Protein AF-A0A8S3QK26-F1 (afdb_monomer_lite)

Foldseek 3Di:
DVPVVCLVPPPPDDDDDPPVVPVPPDDDDDDDPPDFDKFFFPDDDDPVLLVCLQQLNLCN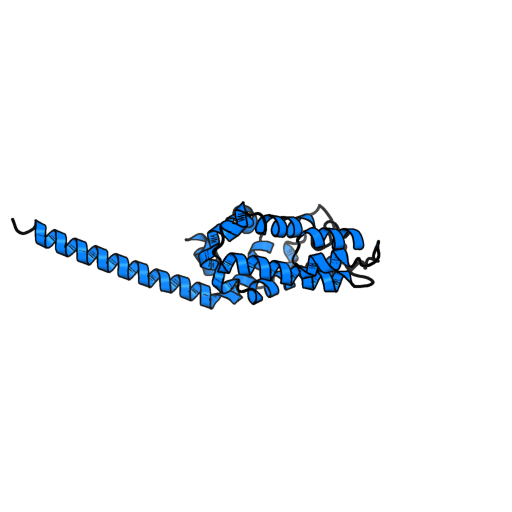VVVLCNTGVCDPLALHNVPSSLLLVLCPPCVLLVLFDPLRNQLSRQLSSQLSVVVSVVSNDRMGGRNVNNVVSLVSSLVSNVVSCVLVRCPVSVVSVCVSPVVVVCVVDVVSSVSVVVSCVSNVVSVVCVVVVVVVVVVVVVVVVVVVVVVVCVVVVPD

Organism: Mytilus edulis (NCBI:txid6550)

Sequence (219 aa):
MKALFLLCSCFAFSNASLWDLLTKITGTKGQCSTAPSFKDPLIATDPMCEAKADLGDCTFYDCFEDRYSCGLCGFPKTYDLYNCEKMHMPLYLDSFTPQGQKFVLDAGKCLTLFMKSLYRLDRLSCDVVKHQMEEKVTECFISSGFCDILMENRNALWSVYNVKKILKNPKIVGEVMEISKNCSEQISTWAFGHQTDITKTQTNINSGLSQLINAFGKK

InterPro domains:
  IPR004978 Stanniocalcin [PF03298] (53-188)

Radius of gyration: 23.16 Å; chains: 1; bounding box: 54×44×80 Å

Secondary structure (DSSP, 8-state):
-HHHHHHHHS-S---S-SHHHHTTS---S----SS--EEPPSS---HHHHHHHHHT-TTHHHHHHHHH--GGGSS-IIIIIHHHHHHHSHHHHTTS-HHHHHHHHHHHHHHHHHHHHHHT-SSEEHHHHHHHHHHHHHHHHHHTTHHHHTTTSHHHHHHHHTHHHHTT-HHHHHHHHHHHHHTHHHHHHHHHHHHHHHHHHHHHHHHHHHHHHHHHS--

pLDDT: mean 72.78, std 20.41, range [24.47, 98.19]

Structure (mmCIF, N/CA/C/O backbone):
data_AF-A0A8S3QK26-F1
#
_entry.id   AF-A0A8S3QK26-F1
#
loop_
_atom_site.group_PDB
_atom_site.id
_atom_site.type_symbol
_atom_site.label_atom_id
_atom_site.label_alt_id
_atom_site.label_comp_id
_atom_site.label_asym_id
_atom_site.label_entity_id
_atom_site.label_seq_id
_atom_site.pdbx_PDB_ins_code
_atom_site.Cartn_x
_atom_site.Cartn_y
_atom_site.Cartn_z
_atom_site.occupancy
_atom_site.B_iso_or_equiv
_atom_site.auth_seq_id
_atom_site.auth_comp_id
_atom_site.auth_asym_id
_atom_site.auth_atom_id
_atom_site.pdbx_PDB_model_num
ATOM 1 N N . MET A 1 1 ? -11.181 10.576 21.402 1.00 31.06 1 MET A N 1
ATOM 2 C CA . MET A 1 1 ? -12.564 10.812 20.927 1.00 31.06 1 MET A CA 1
ATOM 3 C C . MET A 1 1 ? -12.720 12.148 20.203 1.00 31.06 1 MET A C 1
ATOM 5 O O . MET A 1 1 ? -13.123 12.119 19.053 1.00 31.06 1 MET A O 1
ATOM 9 N N . LYS A 1 2 ? -12.320 13.295 20.779 1.00 24.47 2 LYS A N 1
ATOM 10 C CA . LYS A 1 2 ? -12.461 14.612 20.117 1.00 24.47 2 LYS A CA 1
ATOM 11 C C . LYS A 1 2 ? -11.704 14.779 18.788 1.00 24.47 2 LYS A C 1
ATOM 13 O O . LYS A 1 2 ? -12.216 15.457 17.923 1.00 24.47 2 LYS A O 1
ATOM 18 N N . ALA A 1 3 ? -10.540 14.158 18.582 1.00 27.05 3 ALA A N 1
ATOM 19 C CA . ALA A 1 3 ? -9.728 14.395 17.377 1.00 27.05 3 ALA A CA 1
ATOM 20 C C . ALA A 1 3 ? -10.335 13.848 16.064 1.00 27.05 3 ALA A C 1
ATOM 22 O O . ALA A 1 3 ? -10.220 14.505 15.038 1.00 27.05 3 ALA A O 1
ATOM 23 N N . LEU A 1 4 ? -11.010 12.691 16.096 1.00 34.31 4 LEU A N 1
ATOM 24 C CA . LEU A 1 4 ? -11.673 12.120 14.911 1.00 34.31 4 LEU A CA 1
ATOM 25 C C . LEU A 1 4 ? -12.971 12.879 14.588 1.00 34.31 4 LEU A C 1
ATOM 27 O O . LEU A 1 4 ? -13.237 13.195 13.435 1.00 34.31 4 LEU A O 1
ATOM 31 N N . PHE A 1 5 ? -13.717 13.259 15.631 1.00 29.91 5 PHE A N 1
ATOM 32 C CA . PHE A 1 5 ? -14.869 14.151 15.500 1.00 29.91 5 PHE A CA 1
ATOM 33 C C . PHE A 1 5 ? -14.456 15.536 14.982 1.00 29.91 5 PHE A C 1
ATOM 35 O O . PHE A 1 5 ? -15.112 16.041 14.089 1.00 29.91 5 PHE A O 1
ATOM 42 N N . LEU A 1 6 ? -13.342 16.110 15.459 1.00 29.31 6 LEU A N 1
ATOM 43 C CA . LEU A 1 6 ? -12.839 17.425 15.035 1.00 29.31 6 LEU A CA 1
ATOM 44 C C . LEU A 1 6 ? -12.339 17.439 13.585 1.00 29.31 6 LEU A C 1
ATOM 46 O O . LEU A 1 6 ? -12.560 18.422 12.888 1.00 29.31 6 LEU A O 1
ATOM 50 N N . LEU A 1 7 ? -11.711 16.362 13.103 1.00 34.88 7 LEU A N 1
ATOM 51 C CA . LEU A 1 7 ? -11.326 16.262 11.689 1.00 34.88 7 LEU A CA 1
ATOM 52 C C . LEU A 1 7 ? -12.550 16.168 10.768 1.00 34.88 7 LEU A C 1
ATOM 54 O O . LEU A 1 7 ? -12.536 16.746 9.687 1.00 34.88 7 LEU A O 1
ATOM 58 N N . CYS A 1 8 ? -13.622 15.507 11.215 1.00 28.72 8 CYS A N 1
ATOM 59 C CA . CYS A 1 8 ? -14.858 15.376 10.445 1.00 28.72 8 CYS A CA 1
ATOM 60 C C . CYS A 1 8 ? -15.793 16.599 10.583 1.00 28.72 8 CYS A C 1
ATOM 62 O O . CYS A 1 8 ? -16.569 16.880 9.675 1.00 28.72 8 CYS A O 1
ATOM 64 N N . SER A 1 9 ? -15.719 17.349 11.692 1.00 27.05 9 SER A N 1
ATOM 65 C CA . SER A 1 9 ? -16.613 18.481 11.988 1.00 27.05 9 SER A CA 1
ATOM 66 C C . SER A 1 9 ? -16.062 19.863 11.617 1.00 27.05 9 SER A C 1
ATOM 68 O O . SER A 1 9 ? -16.819 20.828 11.657 1.00 27.05 9 SER A O 1
ATOM 70 N N . CYS A 1 10 ? -14.770 20.012 11.295 1.00 25.20 10 CYS A N 1
ATOM 71 C CA . CYS A 1 10 ? -14.171 21.338 11.071 1.00 25.20 10 CYS A CA 1
ATOM 72 C C . CYS A 1 10 ? -14.227 21.875 9.632 1.00 25.20 10 CYS A C 1
ATOM 74 O O . CYS A 1 10 ? -14.024 23.072 9.467 1.00 25.20 10 CYS A O 1
ATOM 76 N N . PHE A 1 11 ? -14.506 21.077 8.597 1.00 33.25 11 PHE A N 1
ATOM 77 C CA . PHE A 1 11 ? -14.331 21.553 7.212 1.00 33.25 11 PHE A CA 1
ATOM 78 C C . PHE A 1 11 ? -15.499 21.230 6.278 1.00 33.25 11 PHE A C 1
ATOM 80 O O . PHE A 1 11 ? -15.320 20.794 5.147 1.00 33.25 11 PHE A O 1
ATOM 87 N N . ALA A 1 12 ? -16.712 21.551 6.725 1.00 26.97 12 ALA A N 1
ATOM 88 C CA . ALA A 1 12 ? -17.873 21.685 5.843 1.00 26.97 12 ALA A CA 1
ATOM 89 C C . ALA A 1 12 ? -17.802 22.919 4.907 1.00 26.97 12 ALA A C 1
ATOM 91 O O . ALA A 1 12 ? -18.779 23.215 4.229 1.00 26.97 12 ALA A O 1
ATOM 92 N N . PHE A 1 13 ? -16.683 23.656 4.840 1.00 27.48 13 PHE A N 1
ATOM 93 C CA . PHE A 1 13 ? -16.578 24.866 4.022 1.00 27.48 13 PHE A CA 1
ATOM 94 C C . PHE A 1 13 ? -15.204 25.037 3.348 1.00 27.48 13 PHE A C 1
ATOM 96 O O . PHE A 1 13 ? -14.158 24.891 3.979 1.00 27.48 13 PHE A O 1
ATOM 103 N N . SER A 1 14 ? -15.266 25.483 2.084 1.00 29.72 14 SER A N 1
ATOM 104 C CA . SER A 1 14 ? -14.264 26.200 1.261 1.00 29.72 14 SER A CA 1
ATOM 105 C C . SER A 1 14 ? -13.178 25.444 0.457 1.00 29.72 14 SER A C 1
ATOM 107 O O . SER A 1 14 ? -12.094 25.145 0.938 1.00 29.72 14 SER A O 1
ATOM 109 N N . ASN A 1 15 ? -13.502 25.273 -0.835 1.00 34.84 15 ASN A N 1
ATOM 110 C CA . ASN A 1 15 ? -12.868 25.802 -2.062 1.00 34.84 15 ASN A CA 1
ATOM 111 C C . ASN A 1 15 ? -11.390 25.528 -2.431 1.00 34.84 15 ASN A C 1
ATOM 113 O O . ASN A 1 15 ? -10.434 25.852 -1.734 1.00 34.84 15 ASN A O 1
ATOM 117 N N . ALA A 1 16 ? -11.253 25.055 -3.674 1.00 36.12 16 ALA A N 1
ATOM 118 C CA . ALA A 1 16 ? -10.088 24.520 -4.376 1.00 36.12 16 ALA A CA 1
ATOM 119 C C . ALA A 1 16 ? -8.997 25.522 -4.837 1.00 36.12 16 ALA A C 1
ATOM 121 O O . ALA A 1 16 ? -8.260 25.218 -5.766 1.00 36.12 16 ALA A O 1
ATOM 122 N N . SER A 1 17 ? -8.843 26.704 -4.235 1.00 45.69 17 SER A N 1
ATOM 123 C CA . SER A 1 17 ? -7.963 27.762 -4.787 1.00 45.69 17 SER A CA 1
ATOM 124 C C . SER A 1 17 ? -6.723 28.108 -3.951 1.00 45.69 17 SER A C 1
ATOM 126 O O . SER A 1 17 ? -6.039 29.083 -4.252 1.00 45.69 17 SER A O 1
ATOM 128 N N . LEU A 1 18 ? -6.410 27.338 -2.904 1.00 34.25 18 LEU A N 1
ATOM 129 C CA . LEU A 1 18 ? -5.243 27.580 -2.035 1.00 34.25 18 LEU A CA 1
ATOM 130 C C . LEU A 1 18 ? -4.017 26.712 -2.397 1.00 34.25 18 LEU A C 1
ATOM 132 O O . LEU A 1 18 ? -2.924 26.924 -1.873 1.00 34.25 18 LEU A O 1
ATOM 136 N N . TRP A 1 19 ? -4.194 25.744 -3.302 1.00 41.09 19 TRP A N 1
ATOM 137 C CA . TRP A 1 19 ? -3.212 24.694 -3.594 1.00 41.09 19 TRP A CA 1
ATOM 138 C C . TRP A 1 19 ? -2.070 25.121 -4.527 1.00 41.09 19 TRP A C 1
ATOM 140 O O . TRP A 1 19 ? -0.937 24.697 -4.311 1.00 41.09 19 TRP A O 1
ATOM 150 N N . ASP A 1 20 ? -2.295 26.041 -5.467 1.00 40.12 20 ASP A N 1
ATOM 151 C CA . ASP A 1 20 ? -1.225 26.523 -6.362 1.00 40.12 20 ASP A CA 1
ATOM 152 C C . ASP A 1 20 ? -0.265 27.528 -5.704 1.00 40.12 20 ASP A C 1
ATOM 154 O O . ASP A 1 20 ? 0.832 27.782 -6.207 1.00 40.12 20 ASP A O 1
ATOM 158 N N . LEU A 1 21 ? -0.650 28.109 -4.562 1.00 34.66 21 LEU A N 1
ATOM 159 C CA . LEU A 1 21 ? 0.145 29.143 -3.895 1.00 34.66 21 LEU A CA 1
ATOM 160 C C . LEU A 1 21 ? 1.164 28.562 -2.900 1.00 34.66 21 LEU A C 1
ATOM 162 O O . LEU A 1 21 ? 2.204 29.170 -2.652 1.00 34.66 21 LEU A O 1
ATOM 166 N N . LEU A 1 22 ? 0.889 27.380 -2.340 1.00 41.31 22 LEU A N 1
ATOM 167 C CA . LEU A 1 22 ? 1.694 26.789 -1.263 1.00 41.31 22 LEU A CA 1
ATOM 168 C C . LEU A 1 22 ? 2.828 25.883 -1.765 1.00 41.31 22 LEU A C 1
ATOM 170 O O . LEU A 1 22 ? 3.806 25.677 -1.048 1.00 41.31 22 LEU A O 1
ATOM 174 N N . THR A 1 23 ? 2.769 25.411 -3.012 1.00 47.62 23 THR A N 1
ATOM 175 C CA . THR A 1 23 ? 3.813 24.568 -3.626 1.00 47.62 23 THR A CA 1
ATOM 176 C C . THR A 1 23 ? 5.095 25.336 -3.974 1.00 47.62 23 THR A C 1
ATOM 178 O O . THR A 1 23 ? 6.153 24.729 -4.125 1.00 47.62 23 THR A O 1
ATOM 181 N N . LYS A 1 24 ? 5.047 26.675 -4.042 1.00 41.50 24 LYS A N 1
ATOM 182 C CA . LYS A 1 24 ? 6.203 27.526 -4.386 1.00 41.50 24 LYS A CA 1
ATOM 183 C C . LYS A 1 24 ? 7.129 27.880 -3.214 1.00 41.50 24 LYS A C 1
ATOM 185 O O . LYS A 1 24 ? 8.215 28.394 -3.460 1.00 41.50 24 LYS A O 1
ATOM 190 N N . ILE A 1 25 ? 6.736 27.637 -1.960 1.00 44.41 25 ILE A N 1
ATOM 191 C CA . ILE A 1 25 ? 7.410 28.248 -0.794 1.00 44.41 25 ILE A CA 1
ATOM 192 C C . ILE A 1 25 ? 8.437 27.317 -0.114 1.00 44.41 25 ILE A C 1
ATOM 194 O O . ILE A 1 25 ? 9.285 27.792 0.636 1.00 44.41 25 ILE A O 1
ATOM 198 N N . THR A 1 26 ? 8.470 26.013 -0.413 1.00 44.03 26 THR A N 1
ATOM 199 C CA . THR A 1 26 ? 9.407 25.076 0.245 1.00 44.03 26 THR A CA 1
ATOM 200 C C . THR A 1 26 ? 10.275 24.288 -0.747 1.00 44.03 26 THR A C 1
ATOM 202 O O . THR A 1 26 ? 10.030 23.111 -1.003 1.00 44.03 26 THR A O 1
ATOM 205 N N . GLY A 1 27 ? 11.323 24.913 -1.297 1.00 42.50 27 GLY A N 1
ATOM 206 C CA . GLY A 1 27 ? 12.500 24.182 -1.806 1.00 42.50 27 GLY A CA 1
ATOM 207 C C . GLY A 1 27 ? 13.390 23.752 -0.626 1.00 42.50 27 GLY A C 1
ATOM 208 O O . GLY A 1 27 ? 13.415 24.436 0.388 1.00 42.50 27 GLY A O 1
ATOM 209 N N . THR A 1 28 ? 14.130 22.644 -0.601 1.00 46.16 28 THR A N 1
ATOM 210 C CA . THR A 1 28 ? 14.565 21.662 -1.608 1.00 46.16 28 THR A CA 1
ATOM 211 C C . THR A 1 28 ? 14.939 20.356 -0.886 1.00 46.16 28 THR A C 1
ATOM 213 O O . THR A 1 28 ? 15.693 20.416 0.086 1.00 46.16 28 THR A O 1
ATOM 216 N N . LYS A 1 29 ? 14.507 19.190 -1.391 1.00 40.69 29 LYS A N 1
ATOM 217 C CA . LYS A 1 29 ? 15.245 17.903 -1.365 1.00 40.69 29 LYS A CA 1
ATOM 218 C C . LYS A 1 29 ? 14.537 16.900 -2.291 1.00 40.69 29 LYS A C 1
ATOM 220 O O . LYS A 1 29 ? 13.431 16.474 -1.991 1.00 40.69 29 LYS A O 1
ATOM 225 N N . GLY A 1 30 ? 15.189 16.566 -3.410 1.00 46.56 30 GLY A N 1
ATOM 226 C CA . GLY A 1 30 ? 14.710 15.628 -4.435 1.00 46.56 30 GLY A CA 1
ATOM 227 C C . GLY A 1 30 ? 13.704 16.246 -5.407 1.00 46.56 30 GLY A C 1
ATOM 228 O O . GLY A 1 30 ? 12.512 15.992 -5.300 1.00 46.56 30 GLY A O 1
ATOM 229 N N . GLN A 1 31 ? 14.159 17.086 -6.341 1.00 50.59 31 GLN A N 1
ATOM 230 C CA . GLN A 1 31 ? 13.283 17.566 -7.412 1.00 50.59 31 GLN A CA 1
ATOM 231 C C . GLN A 1 31 ? 13.083 16.452 -8.437 1.00 50.59 31 GLN A C 1
ATOM 233 O O . GLN A 1 31 ? 13.985 16.126 -9.206 1.00 50.59 31 GLN A O 1
ATOM 238 N N . CYS A 1 32 ? 11.891 15.875 -8.434 1.00 60.25 32 CYS A N 1
ATOM 239 C CA . CYS A 1 32 ? 11.398 15.095 -9.555 1.00 60.25 32 CYS A CA 1
ATOM 240 C C . CYS A 1 32 ? 11.007 16.085 -10.649 1.00 60.25 32 CYS A C 1
ATOM 242 O O . CYS A 1 32 ? 10.351 17.089 -10.370 1.00 60.25 32 CYS A O 1
ATOM 244 N N . SER A 1 33 ? 11.497 15.860 -11.869 1.00 59.66 33 SER A N 1
ATOM 245 C CA . SER A 1 33 ? 11.115 16.671 -13.027 1.00 59.66 33 SER A CA 1
ATOM 246 C C . SER A 1 33 ? 9.592 16.693 -13.140 1.00 59.66 33 SER A C 1
ATOM 248 O O . SER A 1 33 ? 8.971 15.637 -13.109 1.00 59.66 33 SER A O 1
ATOM 250 N N . THR A 1 34 ? 9.002 17.876 -13.309 1.00 62.00 34 THR A N 1
ATOM 251 C CA . THR A 1 34 ? 7.553 18.049 -13.513 1.00 62.00 34 THR A CA 1
ATOM 252 C C . THR A 1 34 ? 7.079 17.547 -14.881 1.00 62.00 34 THR A C 1
ATOM 254 O O . THR A 1 34 ? 5.882 17.522 -15.146 1.00 62.00 34 THR A O 1
ATOM 257 N N . ALA A 1 35 ? 8.006 17.169 -15.768 1.00 60.06 35 ALA A N 1
ATOM 258 C CA . ALA A 1 35 ? 7.713 16.460 -17.007 1.00 60.06 35 ALA A CA 1
ATOM 259 C C . ALA A 1 35 ? 7.998 14.954 -16.837 1.00 60.06 35 ALA A C 1
ATOM 261 O O . ALA A 1 35 ? 9.075 14.626 -16.315 1.00 60.06 35 ALA A O 1
ATOM 262 N N . PRO A 1 36 ? 7.117 14.052 -17.327 1.00 64.50 36 PRO A N 1
ATOM 263 C CA . PRO A 1 36 ? 7.327 12.609 -17.266 1.00 64.50 36 PRO A CA 1
ATOM 264 C C . PRO A 1 36 ? 8.627 12.209 -17.971 1.00 64.50 36 PRO A C 1
ATOM 266 O O . PRO A 1 36 ? 8.702 12.133 -19.197 1.00 64.50 36 PRO A O 1
ATOM 269 N N . SER A 1 37 ? 9.673 11.943 -17.190 1.00 79.69 37 SER A N 1
ATOM 270 C CA . SER A 1 37 ? 10.864 11.266 -17.697 1.00 79.69 37 SER A CA 1
ATOM 271 C C . SER A 1 37 ? 10.579 9.770 -17.693 1.00 79.69 37 SER A C 1
ATOM 273 O O . SER A 1 37 ? 10.348 9.183 -16.631 1.00 79.69 37 SER A O 1
ATOM 275 N N . PHE A 1 38 ? 10.514 9.175 -18.883 1.00 87.81 38 PHE A N 1
ATOM 276 C CA . PHE A 1 38 ? 10.317 7.740 -19.051 1.00 87.81 38 PHE A CA 1
ATOM 277 C C . PHE A 1 38 ? 11.645 7.008 -18.872 1.00 87.81 38 PHE A C 1
ATOM 279 O O . PHE A 1 38 ? 12.616 7.292 -19.575 1.00 87.81 38 PHE A O 1
ATOM 286 N N . LYS A 1 39 ? 11.661 6.041 -17.962 1.00 88.88 39 LYS A N 1
ATOM 287 C CA . LYS A 1 39 ? 12.777 5.146 -17.693 1.00 88.88 39 LYS A CA 1
ATOM 288 C C . LYS A 1 39 ? 12.615 3.829 -18.433 1.00 88.88 39 LYS A C 1
ATOM 290 O O . LYS A 1 39 ? 11.523 3.260 -18.455 1.00 88.88 39 LYS A O 1
ATOM 295 N N . ASP A 1 40 ? 13.730 3.359 -18.971 1.00 94.56 40 ASP A N 1
ATOM 296 C CA . ASP A 1 40 ? 13.881 1.999 -19.473 1.00 94.56 40 ASP A CA 1
ATOM 297 C C . ASP A 1 40 ? 14.240 1.065 -18.303 1.00 94.56 40 ASP A C 1
ATOM 299 O O . ASP A 1 40 ? 14.853 1.514 -17.327 1.00 94.56 40 ASP A O 1
ATOM 303 N N . PRO A 1 41 ? 13.858 -0.218 -18.361 1.00 95.06 41 PRO A N 1
ATOM 304 C CA . PRO A 1 41 ? 14.196 -1.192 -17.340 1.00 95.06 41 PRO A CA 1
ATOM 305 C C . PRO A 1 41 ? 15.697 -1.499 -17.352 1.00 95.06 41 PRO A C 1
ATOM 307 O O . PRO A 1 41 ? 16.296 -1.706 -18.405 1.00 95.06 41 PRO A O 1
ATOM 310 N N . LEU A 1 42 ? 16.295 -1.583 -16.167 1.00 95.25 42 LEU A N 1
ATOM 311 C CA . LEU A 1 42 ? 17.704 -1.933 -15.966 1.00 95.25 42 LEU A CA 1
ATOM 312 C C . LEU A 1 42 ? 17.958 -3.440 -16.078 1.00 95.25 42 LEU A C 1
ATOM 314 O O . LEU A 1 42 ? 19.044 -3.870 -16.458 1.00 95.25 42 LEU A O 1
ATOM 318 N N . ILE A 1 43 ? 16.949 -4.239 -15.737 1.00 95.69 43 ILE A N 1
ATOM 319 C CA . ILE A 1 43 ? 16.970 -5.704 -15.758 1.00 95.69 43 ILE A CA 1
ATOM 320 C C . ILE A 1 43 ? 15.656 -6.224 -16.333 1.00 95.69 43 ILE A C 1
ATOM 322 O O . ILE A 1 43 ? 14.650 -5.520 -16.281 1.00 95.69 43 ILE A O 1
ATOM 326 N N . ALA A 1 44 ? 15.644 -7.448 -16.866 1.00 96.94 44 ALA A N 1
ATOM 327 C CA . ALA A 1 44 ? 14.424 -8.115 -17.328 1.00 96.94 44 ALA A CA 1
ATOM 328 C C . ALA A 1 44 ? 13.445 -8.404 -16.170 1.00 96.94 44 ALA A C 1
ATOM 330 O O . ALA A 1 44 ? 13.800 -8.305 -14.998 1.00 96.94 44 ALA A O 1
ATOM 331 N N . THR A 1 45 ? 12.200 -8.747 -16.501 1.00 96.06 45 THR A N 1
ATOM 332 C CA . THR A 1 45 ? 11.225 -9.210 -15.508 1.00 96.06 45 THR A CA 1
ATOM 333 C C . THR A 1 45 ? 11.657 -10.555 -14.929 1.00 96.06 45 THR A C 1
ATOM 335 O O . THR A 1 45 ? 12.039 -11.450 -15.684 1.00 96.06 45 THR A O 1
ATOM 338 N N . ASP A 1 46 ? 11.535 -10.719 -13.615 1.00 97.12 46 ASP A N 1
ATOM 339 C CA . ASP A 1 46 ? 11.858 -11.958 -12.904 1.00 97.12 46 ASP A CA 1
ATOM 340 C C . ASP A 1 46 ? 10.573 -12.662 -12.410 1.00 97.12 46 ASP A C 1
ATOM 342 O O . ASP A 1 46 ? 9.807 -12.064 -11.644 1.00 97.12 46 ASP A O 1
ATOM 346 N N . PRO A 1 47 ? 10.322 -13.933 -12.790 1.00 97.81 47 PRO A N 1
ATOM 347 C CA . PRO A 1 47 ? 9.205 -14.722 -12.267 1.00 97.81 47 PRO A CA 1
ATOM 348 C C . PRO A 1 47 ? 9.153 -14.808 -10.734 1.00 97.81 47 PRO A C 1
ATOM 350 O O . PRO A 1 47 ? 8.063 -14.866 -10.164 1.00 97.81 47 PRO A O 1
ATOM 353 N N . MET A 1 48 ? 10.299 -14.791 -10.046 1.00 97.81 48 MET A N 1
ATOM 354 C CA . MET A 1 48 ? 10.338 -14.792 -8.580 1.00 97.81 48 MET A CA 1
ATOM 355 C C . MET A 1 48 ? 9.808 -13.478 -8.004 1.00 97.81 48 MET A C 1
ATOM 357 O O . MET A 1 48 ? 9.061 -13.489 -7.026 1.00 97.81 48 MET A O 1
ATOM 361 N N . CYS A 1 49 ? 10.133 -12.350 -8.634 1.00 96.75 49 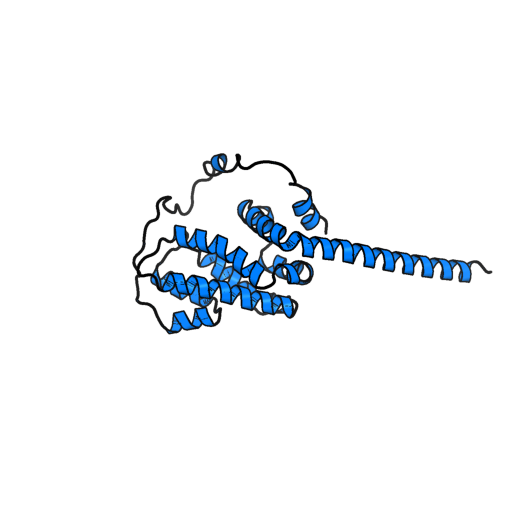CYS A N 1
ATOM 362 C CA . CYS A 1 49 ? 9.568 -11.052 -8.281 1.00 96.75 49 CYS A CA 1
ATOM 363 C C . CYS A 1 49 ? 8.062 -11.004 -8.548 1.00 96.75 49 CYS A C 1
ATOM 365 O O . CYS A 1 49 ? 7.290 -10.535 -7.715 1.00 96.75 49 CYS A O 1
ATOM 367 N N . GLU A 1 50 ? 7.609 -11.555 -9.670 1.00 97.50 50 GLU A N 1
ATOM 368 C CA . GLU A 1 50 ? 6.179 -11.633 -9.961 1.00 97.50 50 GLU A CA 1
ATOM 369 C C . GLU A 1 50 ? 5.398 -12.479 -8.948 1.00 97.50 50 GLU A C 1
ATOM 371 O O . GLU A 1 50 ? 4.261 -12.129 -8.623 1.00 97.50 50 GLU A O 1
ATOM 376 N N . ALA A 1 51 ? 5.997 -13.560 -8.442 1.00 98.19 51 ALA A N 1
ATOM 377 C CA . ALA A 1 51 ? 5.399 -14.397 -7.406 1.00 98.19 51 ALA A CA 1
ATOM 378 C C . ALA A 1 51 ? 5.287 -13.659 -6.061 1.00 98.19 51 ALA A C 1
ATOM 380 O O . ALA A 1 51 ? 4.285 -13.808 -5.363 1.00 98.19 51 ALA A O 1
ATOM 381 N N . LYS A 1 52 ? 6.270 -12.817 -5.711 1.00 96.19 52 LYS A N 1
ATOM 382 C CA . LYS A 1 52 ? 6.205 -11.957 -4.513 1.00 96.19 52 LYS A CA 1
ATOM 383 C C . LYS A 1 52 ? 4.989 -11.041 -4.551 1.00 96.19 52 LYS A C 1
ATOM 385 O O . LYS A 1 52 ? 4.246 -10.965 -3.575 1.00 96.19 52 LYS A O 1
ATOM 390 N N . ALA A 1 53 ? 4.736 -10.418 -5.699 1.00 95.56 53 ALA A N 1
ATOM 391 C CA . ALA A 1 53 ? 3.550 -9.592 -5.868 1.00 95.56 53 ALA A CA 1
ATOM 392 C C . ALA A 1 53 ? 2.239 -10.385 -5.744 1.00 95.56 53 ALA A C 1
ATOM 394 O O . ALA A 1 53 ? 1.301 -9.917 -5.108 1.00 95.56 53 ALA A O 1
ATOM 395 N N . ASP A 1 54 ? 2.166 -11.605 -6.283 1.00 97.38 54 ASP A N 1
ATOM 396 C CA . ASP A 1 54 ? 0.958 -12.440 -6.157 1.00 97.38 54 ASP A CA 1
ATOM 397 C C . ASP A 1 54 ? 0.639 -12.824 -4.699 1.00 97.38 54 ASP A C 1
ATOM 399 O O . ASP A 1 54 ? -0.520 -13.095 -4.351 1.00 97.38 54 ASP A O 1
ATOM 403 N N . LEU A 1 55 ? 1.667 -12.842 -3.847 1.00 96.12 55 LEU A N 1
ATOM 404 C CA . LEU A 1 55 ? 1.578 -13.145 -2.422 1.00 96.12 55 LEU A CA 1
ATOM 405 C C . LEU A 1 55 ? 1.346 -11.911 -1.540 1.00 96.12 55 LEU A C 1
ATOM 407 O O . LEU A 1 55 ? 1.061 -12.085 -0.358 1.00 96.12 55 LEU A O 1
ATOM 411 N N . GLY A 1 56 ? 1.450 -10.689 -2.072 1.00 92.38 56 GLY A N 1
ATOM 412 C CA . GLY A 1 56 ? 1.451 -9.484 -1.237 1.00 92.38 56 GLY A CA 1
ATOM 413 C C . GLY A 1 56 ? 2.753 -9.263 -0.461 1.00 92.38 56 GLY A C 1
ATOM 414 O O . GLY A 1 56 ? 2.762 -8.507 0.504 1.00 92.38 56 GLY A O 1
ATOM 415 N N . ASP A 1 57 ? 3.849 -9.918 -0.856 1.00 92.31 57 ASP A N 1
ATOM 416 C CA . ASP A 1 57 ? 5.147 -9.803 -0.190 1.00 92.31 57 ASP A CA 1
ATOM 417 C C . ASP A 1 57 ? 5.739 -8.403 -0.419 1.00 92.31 57 ASP A C 1
ATOM 419 O O . ASP A 1 57 ? 6.008 -7.997 -1.554 1.00 92.31 57 ASP A O 1
ATOM 423 N N . CYS A 1 58 ? 5.974 -7.672 0.675 1.00 90.00 58 CYS A N 1
ATOM 424 C CA . CYS A 1 58 ? 6.519 -6.316 0.658 1.00 90.00 58 CYS A CA 1
ATOM 425 C C . CYS A 1 58 ? 7.876 -6.223 -0.060 1.00 90.00 58 CYS A C 1
ATOM 427 O O . CYS A 1 58 ? 8.178 -5.202 -0.670 1.00 90.00 58 CYS A O 1
ATOM 429 N N . THR A 1 59 ? 8.676 -7.292 -0.084 1.00 91.44 59 THR A N 1
ATOM 430 C CA . THR A 1 59 ? 9.962 -7.302 -0.805 1.00 91.44 59 THR A CA 1
ATOM 431 C C . THR A 1 59 ? 9.797 -7.221 -2.328 1.00 91.44 59 THR A C 1
ATOM 433 O O . THR A 1 59 ? 10.768 -7.009 -3.049 1.00 91.44 59 THR A O 1
ATOM 436 N N . PHE A 1 60 ? 8.571 -7.308 -2.858 1.00 92.69 60 PHE A N 1
ATOM 437 C CA . PHE A 1 60 ? 8.303 -6.970 -4.254 1.00 92.69 60 PHE A CA 1
ATOM 438 C C . PHE A 1 60 ? 8.677 -5.518 -4.602 1.00 92.69 60 PHE A C 1
ATOM 440 O O . PHE A 1 60 ? 9.110 -5.247 -5.724 1.00 92.69 60 PHE A O 1
ATOM 447 N N . TYR A 1 61 ? 8.570 -4.580 -3.655 1.00 90.12 61 TYR A N 1
ATOM 448 C CA . TYR A 1 61 ? 8.987 -3.194 -3.892 1.00 90.12 61 TYR A CA 1
ATOM 449 C C . TYR A 1 61 ? 10.494 -3.080 -4.172 1.00 90.12 61 TYR A C 1
ATOM 451 O O . TYR A 1 61 ? 10.899 -2.187 -4.916 1.00 90.12 61 TYR A O 1
ATOM 459 N N . ASP A 1 62 ? 11.313 -4.006 -3.658 1.00 91.00 62 ASP A N 1
ATOM 460 C CA . ASP A 1 62 ? 12.736 -4.083 -4.000 1.00 91.00 62 ASP A CA 1
ATOM 461 C C . ASP A 1 62 ? 12.928 -4.491 -5.458 1.00 91.00 62 ASP A C 1
ATOM 463 O O . ASP A 1 62 ? 13.626 -3.801 -6.192 1.00 91.00 62 ASP A O 1
ATOM 467 N N . CYS A 1 63 ? 12.217 -5.524 -5.918 1.00 93.62 63 CYS A N 1
ATOM 468 C CA . CYS A 1 63 ? 12.236 -5.935 -7.322 1.00 93.62 63 CYS A CA 1
ATOM 469 C C . CYS A 1 63 ? 11.845 -4.801 -8.280 1.00 93.62 63 CYS A C 1
ATOM 471 O O . CYS A 1 63 ? 12.437 -4.642 -9.350 1.00 93.62 63 CYS A O 1
ATOM 473 N N . PHE A 1 64 ? 10.824 -4.022 -7.914 1.00 92.81 64 PHE A N 1
ATOM 474 C CA . PHE A 1 64 ? 10.387 -2.885 -8.718 1.00 92.81 64 PHE A CA 1
ATOM 475 C C . PHE A 1 64 ? 11.470 -1.801 -8.796 1.00 92.81 64 PHE A C 1
ATOM 477 O O . PHE A 1 64 ? 11.758 -1.277 -9.876 1.00 92.81 64 PHE A O 1
ATOM 484 N N . GLU A 1 65 ? 12.091 -1.489 -7.658 1.00 90.50 65 GLU A N 1
ATOM 485 C CA . GLU A 1 65 ? 13.150 -0.486 -7.568 1.00 90.50 65 GLU A CA 1
ATOM 486 C C . GLU A 1 65 ? 14.445 -0.940 -8.257 1.00 90.50 65 GLU A C 1
ATOM 488 O O . GLU A 1 65 ? 15.106 -0.131 -8.905 1.00 90.50 65 GLU A O 1
ATOM 493 N N . ASP A 1 66 ? 14.777 -2.227 -8.224 1.00 92.56 66 ASP A N 1
ATOM 494 C CA . ASP A 1 66 ? 15.923 -2.776 -8.954 1.00 92.56 66 ASP A CA 1
ATOM 495 C C . ASP A 1 66 ? 15.716 -2.685 -10.475 1.00 92.56 66 ASP A C 1
ATOM 497 O O . ASP A 1 66 ? 16.666 -2.449 -11.225 1.00 92.56 66 ASP A O 1
ATOM 501 N N . ARG A 1 67 ? 14.466 -2.800 -10.952 1.00 93.81 67 ARG A N 1
ATOM 502 C CA . ARG A 1 67 ? 14.149 -2.694 -12.383 1.00 93.81 67 ARG A CA 1
ATOM 503 C C . ARG A 1 67 ? 14.127 -1.260 -12.906 1.00 93.81 67 ARG A C 1
ATOM 505 O O . ARG A 1 67 ? 14.615 -1.055 -14.011 1.00 93.81 67 ARG A O 1
ATOM 512 N N . TYR A 1 68 ? 13.597 -0.275 -12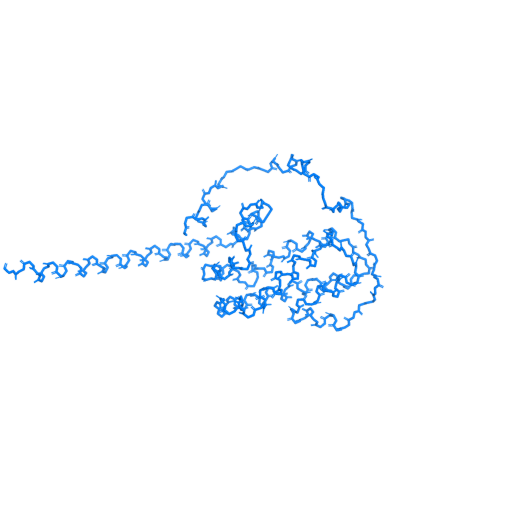.177 1.00 91.19 68 TYR A N 1
ATOM 513 C CA . TYR A 1 68 ? 13.467 1.106 -12.698 1.00 91.19 68 TYR A CA 1
ATOM 514 C C . TYR A 1 68 ? 14.246 2.176 -11.920 1.00 91.19 68 TYR A C 1
ATOM 516 O O . TYR A 1 68 ? 14.418 3.293 -12.415 1.00 91.19 68 TYR A O 1
ATOM 524 N N . SER A 1 69 ? 14.735 1.863 -10.720 1.00 89.31 69 SER A N 1
ATOM 525 C CA . SER A 1 69 ? 15.502 2.750 -9.830 1.00 89.31 69 SER A CA 1
ATOM 526 C C . SER A 1 69 ? 14.905 4.151 -9.734 1.00 89.31 69 SER A C 1
ATOM 528 O O . SER A 1 69 ? 15.498 5.146 -10.173 1.00 89.31 69 SER A O 1
ATOM 530 N N . CYS A 1 70 ? 13.671 4.238 -9.249 1.00 83.38 70 CYS A N 1
ATOM 531 C CA . CYS A 1 70 ? 12.930 5.487 -9.212 1.00 83.38 70 CYS A CA 1
ATOM 532 C C . CYS A 1 70 ? 13.329 6.399 -8.039 1.00 83.38 70 CYS A C 1
ATOM 534 O O . CYS A 1 70 ? 13.109 7.615 -8.098 1.00 83.38 70 CYS A O 1
ATOM 536 N N . GLY A 1 71 ? 13.940 5.848 -6.992 1.00 80.31 71 GLY A N 1
ATOM 537 C CA . GLY A 1 71 ? 14.371 6.565 -5.802 1.00 80.31 71 GLY A CA 1
ATOM 538 C C . GLY A 1 71 ? 13.234 7.368 -5.170 1.00 80.31 71 GLY A C 1
ATOM 539 O O . GLY A 1 71 ? 12.107 6.901 -5.032 1.00 80.31 71 GLY A O 1
ATOM 540 N N . LEU A 1 72 ? 13.515 8.624 -4.814 1.00 72.81 72 LEU A N 1
ATOM 541 C CA . LEU A 1 72 ? 12.522 9.538 -4.229 1.00 72.81 72 LEU A CA 1
ATOM 542 C C . LEU A 1 72 ? 11.442 10.007 -5.222 1.00 72.81 72 LEU A C 1
ATOM 544 O O . LEU A 1 72 ? 10.478 10.649 -4.805 1.00 72.81 72 LEU A O 1
ATOM 548 N N . CYS A 1 73 ? 11.619 9.719 -6.513 1.00 72.00 73 CYS A N 1
ATOM 549 C CA . CYS A 1 73 ? 10.716 10.139 -7.581 1.00 72.00 73 CYS A CA 1
ATOM 550 C C . CYS A 1 73 ? 9.757 9.063 -8.055 1.00 72.00 73 CYS A C 1
ATOM 552 O O . CYS A 1 73 ? 8.915 9.352 -8.895 1.00 72.00 73 CYS A O 1
ATOM 554 N N . GLY A 1 74 ? 9.886 7.843 -7.542 1.00 69.12 74 GLY A N 1
ATOM 555 C CA . GLY A 1 74 ? 8.875 6.807 -7.709 1.00 69.12 74 GLY A CA 1
ATOM 556 C C . GLY A 1 74 ? 7.907 6.785 -6.553 1.00 69.12 74 GLY A C 1
ATOM 557 O O . GLY A 1 74 ? 7.968 7.621 -5.648 1.00 69.12 74 GLY A O 1
ATOM 558 N N . PHE A 1 75 ? 7.065 5.759 -6.566 1.00 64.81 75 PHE A N 1
ATOM 559 C CA . PHE A 1 75 ? 6.423 5.304 -5.349 1.00 64.81 75 PHE A CA 1
ATOM 560 C C . PHE A 1 75 ? 7.532 4.852 -4.385 1.00 64.81 75 PHE A C 1
ATOM 562 O O . PHE A 1 75 ? 8.240 3.886 -4.688 1.00 64.81 75 PHE A O 1
ATOM 569 N N . PRO A 1 76 ? 7.827 5.633 -3.331 1.00 57.62 76 PRO A N 1
ATOM 570 C CA . PRO A 1 76 ? 9.108 5.531 -2.671 1.00 57.62 76 PRO A CA 1
ATOM 571 C C . PRO A 1 76 ? 9.206 4.195 -1.950 1.00 57.62 76 PRO A C 1
ATOM 573 O O . PRO A 1 76 ? 8.469 3.953 -0.993 1.00 57.62 76 PRO A O 1
ATOM 576 N N . LYS A 1 77 ? 10.218 3.397 -2.318 1.00 60.50 77 LYS A N 1
ATOM 577 C CA . LYS A 1 77 ? 10.678 2.250 -1.524 1.00 60.50 77 LYS A CA 1
ATOM 578 C C . LYS A 1 77 ? 10.697 2.603 -0.036 1.00 60.50 77 LYS A C 1
ATOM 580 O O . LYS A 1 77 ? 10.222 1.846 0.782 1.00 60.50 77 LYS A O 1
ATOM 585 N N . THR A 1 78 ? 11.139 3.796 0.350 1.00 59.75 78 THR A N 1
ATOM 586 C CA . THR A 1 78 ? 11.218 4.184 1.766 1.00 59.75 78 THR A CA 1
ATOM 587 C C . THR A 1 78 ? 9.886 4.421 2.478 1.00 59.75 78 THR A C 1
ATOM 589 O O . THR A 1 78 ? 9.867 4.314 3.701 1.00 59.75 78 THR A O 1
ATOM 592 N N . TYR A 1 79 ? 8.801 4.774 1.786 1.00 64.12 79 TYR A N 1
ATOM 593 C CA . TYR A 1 79 ? 7.514 5.023 2.442 1.00 64.12 79 TYR A CA 1
ATOM 594 C C . TYR A 1 79 ? 6.658 3.760 2.445 1.00 64.12 79 TYR A C 1
ATOM 596 O O . TYR A 1 79 ? 6.190 3.339 3.502 1.00 64.12 79 TYR A O 1
ATOM 604 N N . ASP A 1 80 ? 6.520 3.111 1.294 1.00 66.44 80 ASP A N 1
ATOM 605 C CA . ASP A 1 80 ? 5.550 2.033 1.132 1.00 66.44 80 ASP A CA 1
ATOM 606 C C . ASP A 1 80 ? 6.105 0.662 1.477 1.00 66.44 80 ASP A C 1
ATOM 608 O O . ASP A 1 80 ? 5.376 -0.122 2.078 1.00 66.44 80 ASP A O 1
ATOM 612 N N . LEU A 1 81 ? 7.402 0.401 1.252 1.00 68.75 81 LEU A N 1
ATOM 613 C CA . LEU A 1 81 ? 8.057 -0.762 1.865 1.00 68.75 81 LEU A CA 1
ATOM 614 C C . LEU A 1 81 ? 7.985 -0.633 3.385 1.00 68.75 81 LEU A C 1
ATOM 616 O O . LEU A 1 81 ? 7.541 -1.558 4.049 1.00 68.75 81 LEU A O 1
ATOM 620 N N . TYR A 1 82 ? 8.330 0.541 3.929 1.00 75.69 82 TYR A N 1
ATOM 621 C CA . TYR A 1 82 ? 8.294 0.771 5.374 1.00 75.69 82 TYR A CA 1
ATOM 622 C C . TYR A 1 82 ? 6.895 0.542 5.949 1.00 75.69 82 TYR A C 1
ATOM 624 O O . TYR A 1 82 ? 6.755 -0.147 6.956 1.00 75.69 82 TYR A O 1
ATOM 632 N N . ASN A 1 83 ? 5.851 1.099 5.330 1.00 75.94 83 ASN A N 1
ATOM 633 C CA . ASN A 1 83 ? 4.483 0.915 5.807 1.00 75.94 83 ASN A CA 1
ATOM 634 C C . ASN A 1 83 ? 3.999 -0.527 5.607 1.00 75.94 83 ASN A C 1
ATOM 636 O O . ASN A 1 83 ? 3.377 -1.071 6.517 1.00 75.94 83 ASN A O 1
ATOM 640 N N . CYS A 1 84 ? 4.315 -1.155 4.470 1.00 81.94 84 CYS A N 1
ATOM 641 C CA . CYS A 1 84 ? 3.974 -2.548 4.193 1.00 81.94 84 CYS A CA 1
ATOM 642 C C . CYS A 1 84 ? 4.624 -3.478 5.221 1.00 81.94 84 CYS A C 1
ATOM 644 O O . CYS A 1 84 ? 3.916 -4.196 5.924 1.00 81.94 84 CYS A O 1
ATOM 646 N N . GLU A 1 85 ? 5.947 -3.413 5.380 1.00 83.75 85 GLU A N 1
ATOM 647 C CA . GLU A 1 85 ? 6.696 -4.222 6.342 1.00 83.75 85 GLU A CA 1
ATOM 648 C C . GLU A 1 85 ? 6.188 -3.987 7.757 1.00 83.75 85 GLU A C 1
ATOM 650 O O . GLU A 1 85 ? 5.911 -4.934 8.489 1.00 83.75 85 GLU A O 1
ATOM 655 N N . LYS A 1 86 ? 5.998 -2.720 8.138 1.00 81.12 86 LYS A N 1
ATOM 656 C CA . LYS A 1 86 ? 5.501 -2.373 9.464 1.00 81.12 86 LYS A CA 1
ATOM 657 C C . LYS A 1 86 ? 4.111 -2.943 9.722 1.00 81.12 86 LYS A C 1
ATOM 659 O O . LYS A 1 86 ? 3.879 -3.434 10.817 1.00 81.12 86 LYS A O 1
ATOM 664 N N . MET A 1 87 ? 3.199 -2.902 8.753 1.00 80.62 87 MET A N 1
ATOM 665 C CA . MET A 1 87 ? 1.871 -3.508 8.899 1.00 80.62 87 MET A CA 1
ATOM 666 C C . MET A 1 87 ? 1.917 -5.036 8.989 1.00 80.62 87 MET A C 1
ATOM 668 O O . MET A 1 87 ? 1.086 -5.609 9.685 1.00 80.62 87 MET A O 1
ATOM 672 N N . HIS A 1 88 ? 2.881 -5.682 8.329 1.00 82.94 88 HIS A N 1
ATOM 673 C CA . HIS A 1 88 ? 3.044 -7.140 8.338 1.00 82.94 88 HIS A CA 1
ATOM 674 C C . HIS A 1 88 ? 3.867 -7.662 9.528 1.00 82.94 88 HIS A C 1
ATOM 676 O O . HIS A 1 88 ? 3.878 -8.864 9.788 1.00 82.94 88 HIS A O 1
ATOM 682 N N . MET A 1 89 ? 4.545 -6.791 10.282 1.00 82.81 89 MET A N 1
ATOM 683 C CA . MET A 1 89 ? 5.227 -7.182 11.516 1.00 82.81 89 MET A CA 1
ATOM 684 C C . MET A 1 89 ? 4.206 -7.669 12.560 1.00 82.81 89 MET A C 1
ATOM 686 O O . MET A 1 89 ? 3.250 -6.938 12.834 1.00 82.81 89 MET A O 1
ATOM 690 N N . PRO A 1 90 ? 4.441 -8.816 13.234 1.00 83.12 90 PRO A N 1
ATOM 691 C CA . PRO A 1 90 ? 3.509 -9.371 14.223 1.00 83.12 90 PRO A CA 1
ATOM 692 C C . PRO A 1 90 ? 3.085 -8.365 15.298 1.00 83.12 90 PRO A C 1
ATOM 694 O O . PRO A 1 90 ? 1.908 -8.239 15.605 1.00 83.12 90 PRO A O 1
ATOM 697 N N . LEU A 1 91 ? 4.026 -7.537 15.777 1.00 81.19 91 LEU A N 1
ATOM 698 C CA . LEU A 1 91 ? 3.760 -6.477 16.759 1.00 81.19 91 LEU A CA 1
ATOM 699 C C . LEU A 1 91 ? 2.601 -5.543 16.360 1.00 81.19 91 LEU A C 1
ATOM 701 O O . LEU A 1 91 ? 1.887 -5.050 17.231 1.00 81.19 91 LEU A O 1
ATOM 705 N N . TYR A 1 92 ? 2.443 -5.267 15.065 1.00 83.12 92 TYR A N 1
ATOM 706 C CA . TYR A 1 92 ? 1.381 -4.410 14.551 1.00 83.12 92 TYR A CA 1
ATOM 707 C C . TYR A 1 92 ? 0.196 -5.232 14.059 1.00 83.12 92 TYR A C 1
ATOM 709 O O . TYR A 1 92 ? -0.931 -4.904 14.423 1.00 83.12 92 TYR A O 1
ATOM 717 N N . LEU A 1 93 ? 0.430 -6.303 13.297 1.00 8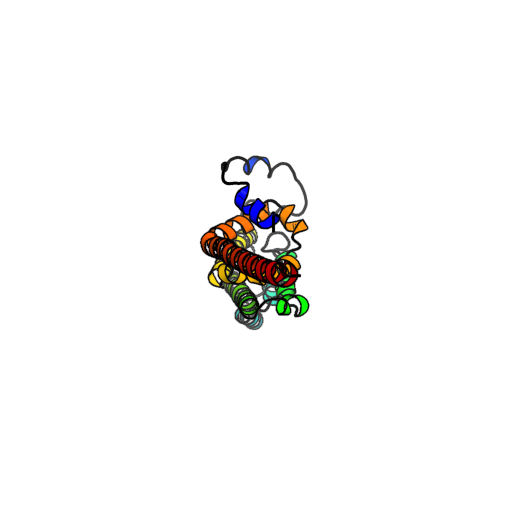7.88 93 LEU A N 1
ATOM 718 C CA . LEU A 1 93 ? -0.632 -7.137 12.736 1.00 87.88 93 LEU A CA 1
ATOM 719 C C . LEU A 1 93 ? -1.502 -7.775 13.831 1.00 87.88 93 LEU A C 1
ATOM 721 O O . LEU A 1 93 ? -2.727 -7.729 13.742 1.00 87.88 93 LEU A O 1
ATOM 725 N N . ASP A 1 94 ? -0.896 -8.249 14.921 1.00 92.38 94 ASP A N 1
ATOM 726 C CA . ASP A 1 94 ? -1.611 -8.881 16.039 1.00 92.38 94 ASP A CA 1
ATOM 727 C C . ASP A 1 94 ? -2.447 -7.879 16.851 1.00 92.38 94 ASP A C 1
ATOM 729 O O . ASP A 1 94 ? -3.326 -8.268 17.619 1.00 92.38 94 ASP A O 1
ATOM 733 N N . SER A 1 95 ? -2.205 -6.573 16.679 1.00 91.50 95 SER A N 1
ATOM 734 C CA . SER A 1 95 ? -3.030 -5.525 17.293 1.00 91.50 95 SER A CA 1
ATOM 735 C C . SER A 1 95 ? -4.342 -5.271 16.540 1.00 91.50 95 SER A C 1
ATOM 737 O O . SER A 1 95 ? -5.230 -4.598 17.072 1.00 91.50 95 SER A O 1
ATOM 739 N N . PHE A 1 96 ? -4.481 -5.808 15.323 1.00 90.19 96 PHE A N 1
ATOM 740 C CA . PHE A 1 96 ? -5.730 -5.795 14.573 1.00 90.19 96 PHE A CA 1
ATOM 741 C C . PHE A 1 96 ? -6.633 -6.960 14.992 1.00 90.19 96 PHE A C 1
ATOM 743 O O . PHE A 1 96 ? -6.187 -8.069 15.282 1.00 90.19 96 PHE A O 1
ATOM 750 N N . THR A 1 97 ? -7.939 -6.710 14.947 1.00 94.81 97 THR A N 1
ATOM 751 C CA . THR A 1 97 ? -8.979 -7.750 14.913 1.00 94.81 97 THR A CA 1
ATOM 752 C C . THR A 1 97 ? -8.749 -8.719 13.742 1.00 94.81 97 THR A C 1
ATOM 754 O O . THR A 1 97 ? -8.104 -8.332 12.765 1.00 94.81 97 THR A O 1
ATOM 757 N N . PRO A 1 98 ? -9.322 -9.937 13.751 1.00 96.19 98 PRO A N 1
ATOM 758 C CA . PRO A 1 98 ? -9.218 -10.858 12.613 1.00 96.19 98 PRO A CA 1
ATOM 759 C C . PRO A 1 98 ? -9.644 -10.234 11.272 1.00 96.19 98 PRO A C 1
ATOM 761 O O . PRO A 1 98 ? -8.990 -10.429 10.249 1.00 96.19 98 PRO A O 1
ATOM 764 N N . GLN A 1 99 ? -10.704 -9.421 11.276 1.00 95.12 99 GLN A N 1
ATOM 765 C CA . GLN A 1 99 ? -11.165 -8.665 10.110 1.00 95.12 99 GLN A CA 1
ATOM 766 C C . GLN A 1 99 ? -10.137 -7.610 9.686 1.00 95.12 99 GLN A C 1
ATOM 768 O O . GLN A 1 99 ? -9.860 -7.458 8.500 1.00 95.12 99 GLN A O 1
ATOM 773 N N . GLY A 1 100 ? -9.529 -6.914 10.649 1.00 92.44 100 GLY A N 1
ATOM 774 C CA . GLY A 1 100 ? -8.453 -5.959 10.397 1.00 92.44 100 GLY A CA 1
ATOM 775 C C . GLY A 1 100 ? -7.194 -6.606 9.812 1.00 92.44 100 GLY A C 1
ATOM 776 O O . GLY A 1 100 ? -6.602 -6.051 8.891 1.00 92.44 100 GLY A O 1
ATOM 777 N N . GLN A 1 101 ? -6.817 -7.800 10.278 1.00 95.25 101 GLN A N 1
ATOM 778 C CA . GLN A 1 101 ? -5.705 -8.568 9.705 1.00 95.25 101 GLN A CA 1
ATOM 779 C C . GLN A 1 101 ? -5.998 -8.958 8.256 1.00 95.25 101 GLN A C 1
ATOM 781 O O . GLN A 1 101 ? -5.155 -8.769 7.381 1.00 95.25 101 GLN A O 1
ATOM 786 N N . LYS A 1 102 ? -7.222 -9.431 7.983 1.00 95.88 102 LYS A N 1
ATOM 787 C CA . LYS A 1 102 ? -7.671 -9.723 6.619 1.00 95.88 102 LYS A CA 1
ATOM 788 C C . LYS A 1 102 ? -7.592 -8.482 5.724 1.00 95.88 102 LYS A C 1
ATOM 790 O O . LYS A 1 102 ? -7.047 -8.575 4.630 1.00 95.88 102 LYS A O 1
ATOM 795 N N . PHE A 1 103 ? -8.058 -7.327 6.206 1.00 93.50 103 PHE A N 1
ATOM 796 C CA . PHE A 1 103 ? -7.932 -6.050 5.497 1.00 93.50 103 PHE A CA 1
ATOM 797 C C . PHE A 1 103 ? -6.472 -5.736 5.130 1.00 93.50 103 PHE A C 1
ATOM 799 O O . PHE A 1 103 ? -6.200 -5.410 3.977 1.00 93.50 103 PHE A O 1
ATOM 806 N N . VAL A 1 104 ? -5.534 -5.854 6.081 1.00 90.50 104 VAL A N 1
ATOM 807 C CA . VAL A 1 104 ? -4.107 -5.567 5.841 1.00 90.50 104 VAL A CA 1
ATOM 808 C C . VAL A 1 104 ? -3.551 -6.453 4.725 1.00 90.50 104 VAL A C 1
ATOM 810 O O . VAL A 1 104 ? -2.914 -5.945 3.801 1.00 90.50 104 VAL A O 1
ATOM 813 N N . LEU A 1 105 ? -3.827 -7.758 4.785 1.00 93.06 105 LEU A N 1
ATOM 814 C CA . LEU A 1 105 ? -3.349 -8.728 3.798 1.00 93.06 105 LEU A CA 1
ATOM 815 C C . LEU A 1 105 ? -3.963 -8.482 2.412 1.00 93.06 105 LEU A C 1
ATOM 817 O O . LEU A 1 105 ? -3.249 -8.457 1.409 1.00 93.06 105 LEU A O 1
ATOM 821 N N . ASP A 1 106 ? -5.274 -8.245 2.349 1.00 95.25 106 ASP A N 1
ATOM 822 C CA . ASP A 1 106 ? -5.980 -8.010 1.088 1.00 95.25 106 ASP A CA 1
ATOM 823 C C . ASP A 1 106 ? -5.554 -6.687 0.437 1.00 95.25 106 ASP A C 1
ATOM 825 O O . ASP A 1 106 ? -5.315 -6.635 -0.771 1.00 95.25 106 ASP A O 1
ATOM 829 N N . ALA A 1 107 ? -5.411 -5.612 1.222 1.00 91.56 107 ALA A N 1
ATOM 830 C CA . ALA A 1 107 ? -4.931 -4.321 0.733 1.00 91.56 107 ALA A CA 1
ATOM 831 C C . ALA A 1 107 ? -3.476 -4.408 0.241 1.00 91.56 107 ALA A C 1
ATOM 833 O O . ALA A 1 107 ? -3.171 -3.919 -0.849 1.00 91.56 107 ALA A O 1
ATOM 834 N N . GLY A 1 108 ? -2.593 -5.082 0.989 1.00 90.31 108 GLY A N 1
ATOM 835 C CA . GLY A 1 108 ? -1.203 -5.311 0.583 1.00 90.31 108 GLY A CA 1
ATOM 836 C C . GLY A 1 108 ? -1.098 -6.094 -0.729 1.00 90.31 108 GLY A C 1
ATOM 837 O O . GLY A 1 108 ? -0.366 -5.704 -1.645 1.00 90.31 108 GLY A O 1
ATOM 838 N N . LYS A 1 109 ? -1.902 -7.152 -0.874 1.00 94.69 109 LYS A N 1
ATOM 839 C CA . LYS A 1 109 ? -1.991 -7.924 -2.118 1.00 94.69 109 LYS A CA 1
ATOM 840 C C . LYS A 1 109 ? -2.554 -7.102 -3.281 1.00 94.69 109 LYS A C 1
ATOM 842 O O . LYS A 1 109 ? -2.015 -7.152 -4.381 1.00 94.69 109 LYS A O 1
ATOM 847 N N . CYS A 1 110 ? -3.605 -6.316 -3.055 1.00 95.38 110 CYS A N 1
ATOM 848 C CA . CYS A 1 110 ? -4.172 -5.438 -4.081 1.00 95.38 110 CYS A CA 1
ATOM 849 C C . CYS A 1 110 ? -3.124 -4.459 -4.642 1.00 95.38 110 CYS A C 1
ATOM 851 O O . CYS A 1 110 ? -2.988 -4.319 -5.860 1.00 95.38 110 CYS A O 1
ATOM 853 N N . LEU A 1 111 ? -2.330 -3.840 -3.762 1.00 92.06 111 LEU A N 1
ATOM 854 C CA . LEU A 1 111 ? -1.303 -2.870 -4.148 1.00 92.06 111 LEU A CA 1
ATOM 855 C C . LEU A 1 111 ? -0.150 -3.505 -4.921 1.00 92.06 111 LEU A C 1
ATOM 857 O O . LEU A 1 111 ? 0.270 -2.992 -5.959 1.00 92.06 111 LEU A O 1
ATOM 861 N N . THR A 1 112 ? 0.345 -4.641 -4.444 1.00 93.12 112 THR A N 1
ATOM 862 C CA . THR A 1 112 ? 1.442 -5.355 -5.108 1.00 93.12 112 THR A CA 1
ATOM 863 C C . THR A 1 112 ? 1.025 -5.923 -6.465 1.00 93.12 112 THR A C 1
ATOM 865 O O . THR A 1 112 ? 1.805 -5.843 -7.412 1.00 93.12 112 THR A O 1
ATOM 868 N N . LEU A 1 113 ? -0.218 -6.393 -6.626 1.00 96.75 113 LEU A N 1
ATOM 869 C CA . LEU A 1 113 ? -0.761 -6.798 -7.929 1.00 96.75 113 LEU A CA 1
ATOM 870 C C . LEU A 1 113 ? -0.848 -5.631 -8.918 1.00 96.75 113 LEU A C 1
ATOM 872 O O . LEU A 1 113 ? -0.523 -5.790 -10.097 1.00 96.75 113 LEU A O 1
ATOM 876 N N . PHE A 1 114 ? -1.247 -4.447 -8.454 1.00 95.00 114 PHE A N 1
ATOM 877 C CA . PHE A 1 114 ? -1.218 -3.260 -9.300 1.00 95.00 114 PHE A CA 1
ATOM 878 C C . PHE A 1 114 ? 0.221 -2.893 -9.690 1.00 95.00 114 PHE A C 1
ATOM 880 O O . PHE A 1 114 ? 0.512 -2.724 -10.875 1.00 95.00 114 PHE A O 1
ATOM 887 N N . MET A 1 115 ? 1.156 -2.882 -8.740 1.00 92.44 115 MET A N 1
ATOM 888 C CA . MET A 1 115 ? 2.569 -2.621 -9.030 1.00 92.44 115 MET A CA 1
ATOM 889 C C . MET A 1 115 ? 3.192 -3.675 -9.958 1.00 92.44 115 MET A C 1
ATOM 891 O O . MET A 1 115 ? 4.035 -3.338 -10.785 1.00 92.44 115 MET A O 1
ATOM 895 N N . LYS A 1 116 ? 2.743 -4.934 -9.905 1.00 96.06 116 LYS A N 1
ATOM 896 C CA . LYS A 1 116 ? 3.124 -5.982 -10.867 1.00 96.06 116 LYS A CA 1
ATOM 897 C C . LYS A 1 116 ? 2.711 -5.643 -12.293 1.00 96.06 116 LYS A C 1
ATOM 899 O O . LYS A 1 116 ? 3.465 -5.920 -13.223 1.00 96.06 116 LYS A O 1
ATOM 904 N N . SER A 1 117 ? 1.549 -5.019 -12.484 1.00 96.81 117 SER A N 1
ATOM 905 C CA . SER A 1 117 ? 1.140 -4.554 -13.816 1.00 96.81 117 SER A CA 1
ATOM 906 C C . SER A 1 117 ? 2.096 -3.488 -14.364 1.00 96.81 117 SER A C 1
ATOM 908 O O . SER A 1 117 ? 2.473 -3.550 -15.532 1.00 96.81 117 SER A O 1
ATOM 910 N N . LEU A 1 118 ? 2.575 -2.586 -13.501 1.00 94.62 118 LEU A N 1
ATOM 911 C CA . LEU A 1 118 ? 3.558 -1.559 -13.847 1.00 94.62 118 LEU A CA 1
ATOM 912 C C . LEU A 1 118 ? 4.960 -2.147 -14.068 1.00 94.62 118 LEU A C 1
ATOM 914 O O . LEU A 1 118 ? 5.671 -1.726 -14.975 1.00 94.62 118 LEU A O 1
ATOM 918 N N . TYR A 1 119 ? 5.338 -3.161 -13.284 1.00 94.69 119 TYR A N 1
ATOM 919 C CA . TYR A 1 119 ? 6.621 -3.865 -13.382 1.00 94.69 119 TYR A CA 1
ATOM 920 C C . TYR A 1 119 ? 6.847 -4.518 -14.753 1.00 94.69 119 TYR A C 1
ATOM 922 O O . TYR A 1 119 ? 7.980 -4.625 -15.220 1.00 94.69 119 TYR A O 1
ATOM 930 N N . ARG A 1 120 ? 5.762 -4.939 -15.408 1.00 96.56 120 ARG A N 1
ATOM 931 C CA . ARG A 1 120 ? 5.780 -5.596 -16.722 1.00 96.56 120 ARG A CA 1
ATOM 932 C C . ARG A 1 120 ? 5.944 -4.638 -17.899 1.00 96.56 120 ARG A C 1
ATOM 934 O O . ARG A 1 120 ? 6.088 -5.104 -19.023 1.00 96.56 120 ARG A O 1
ATOM 941 N N . LEU A 1 121 ? 5.903 -3.325 -17.676 1.00 95.81 121 LEU A N 1
ATOM 942 C CA . LEU A 1 121 ? 6.009 -2.355 -18.761 1.00 95.81 121 LEU A CA 1
ATOM 943 C C . LEU A 1 121 ? 7.432 -2.315 -19.336 1.00 95.81 121 LEU A C 1
ATOM 945 O O . LEU A 1 121 ? 8.425 -2.471 -18.627 1.00 95.81 121 LEU A O 1
ATOM 949 N N . ASP A 1 122 ? 7.560 -2.039 -20.628 1.00 94.94 122 ASP A N 1
ATOM 950 C CA . ASP A 1 122 ? 8.883 -1.854 -21.235 1.00 94.94 122 ASP A CA 1
ATOM 951 C C . ASP A 1 122 ? 9.480 -0.487 -20.914 1.00 94.94 122 ASP A C 1
ATOM 953 O O . ASP A 1 122 ? 10.686 -0.309 -21.006 1.00 94.94 122 ASP A O 1
ATOM 957 N N . ARG A 1 123 ? 8.643 0.484 -20.534 1.00 94.06 123 ARG A N 1
ATOM 958 C CA . ARG A 1 123 ? 9.043 1.818 -20.077 1.00 94.06 123 ARG A CA 1
ATOM 959 C C . ARG A 1 123 ? 7.992 2.370 -19.126 1.00 94.06 123 ARG A C 1
ATOM 961 O O . ARG A 1 123 ? 6.803 2.125 -19.321 1.00 94.06 123 ARG A O 1
ATOM 968 N N . LEU A 1 124 ? 8.403 3.170 -18.147 1.00 93.06 124 LEU A N 1
ATOM 969 C CA . LEU A 1 124 ? 7.466 3.879 -17.268 1.00 93.06 124 LEU A CA 1
ATOM 970 C C . LEU A 1 124 ? 8.006 5.229 -16.818 1.00 93.06 124 LEU A C 1
ATOM 972 O O . LEU A 1 124 ? 9.207 5.473 -16.875 1.00 93.06 124 LEU A O 1
ATOM 976 N N . SER A 1 125 ? 7.129 6.106 -16.339 1.00 90.88 125 SER A N 1
ATOM 977 C CA . SER A 1 125 ? 7.541 7.326 -15.648 1.00 90.88 125 SER A CA 1
ATOM 978 C C . SER A 1 125 ? 7.337 7.164 -14.148 1.00 90.88 125 SER A C 1
ATOM 980 O O . SER A 1 125 ? 6.227 6.895 -13.703 1.00 90.88 125 SER A O 1
ATOM 982 N N . CYS A 1 126 ? 8.401 7.348 -13.369 1.00 87.56 126 CYS A N 1
ATOM 983 C CA . CYS A 1 126 ? 8.349 7.208 -11.912 1.00 87.56 126 CYS A CA 1
ATOM 984 C C . CYS A 1 126 ? 7.341 8.168 -11.258 1.00 87.56 126 CYS A C 1
ATOM 986 O O . CYS A 1 126 ? 6.664 7.787 -10.307 1.00 87.56 126 CYS A O 1
ATOM 988 N N . ASP A 1 127 ? 7.201 9.377 -11.806 1.00 83.88 127 ASP A N 1
ATOM 989 C CA . ASP A 1 127 ? 6.243 10.376 -11.328 1.00 83.88 127 ASP A CA 1
ATOM 990 C C . ASP A 1 127 ? 4.794 9.928 -11.574 1.00 83.88 127 ASP A C 1
ATOM 992 O O . ASP A 1 127 ? 3.962 9.947 -10.669 1.00 83.88 127 ASP A O 1
ATOM 996 N N . VAL A 1 128 ? 4.524 9.391 -12.769 1.00 85.06 128 VAL A N 1
ATOM 997 C CA . VAL A 1 128 ? 3.222 8.795 -13.101 1.00 85.06 128 VAL A CA 1
ATOM 998 C C . VAL A 1 128 ? 2.927 7.595 -12.202 1.00 85.06 128 VAL A C 1
ATOM 1000 O O . VAL A 1 128 ? 1.829 7.502 -11.667 1.00 85.06 128 VAL A O 1
ATOM 1003 N N . VAL A 1 129 ? 3.905 6.710 -11.976 1.00 87.12 129 VAL A N 1
ATOM 1004 C CA . VAL A 1 129 ? 3.754 5.563 -11.063 1.00 87.12 129 VAL A CA 1
ATOM 1005 C C . VAL A 1 129 ? 3.388 6.028 -9.658 1.00 87.12 129 VAL A C 1
ATOM 1007 O O . VAL A 1 129 ? 2.489 5.463 -9.044 1.00 87.12 129 VAL A O 1
ATOM 1010 N N . LYS A 1 130 ? 4.054 7.068 -9.151 1.00 83.12 130 LYS A N 1
ATOM 1011 C CA . LYS A 1 130 ? 3.757 7.632 -7.835 1.00 83.12 130 LYS A CA 1
ATOM 1012 C C . LYS A 1 130 ? 2.316 8.136 -7.754 1.00 83.12 130 LYS A C 1
ATOM 1014 O O . LYS A 1 130 ? 1.611 7.768 -6.822 1.00 83.12 130 LYS A O 1
ATOM 1019 N N . HIS A 1 131 ? 1.874 8.926 -8.731 1.00 81.12 131 HIS A N 1
ATOM 1020 C CA . HIS A 1 131 ? 0.503 9.436 -8.773 1.00 81.12 131 HIS A CA 1
ATOM 1021 C C . HIS A 1 131 ? -0.538 8.315 -8.867 1.00 81.12 131 HIS A C 1
ATOM 1023 O O . HIS A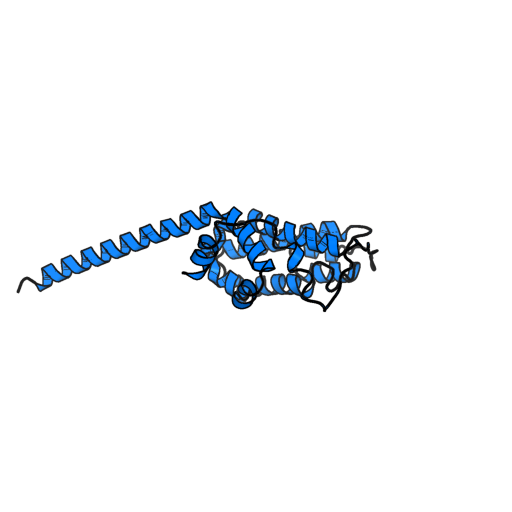 1 131 ? -1.484 8.292 -8.086 1.00 81.12 131 HIS A O 1
ATOM 1029 N N . GLN A 1 132 ? -0.326 7.342 -9.753 1.00 86.06 132 GLN A N 1
ATOM 1030 C CA . GLN A 1 132 ? -1.238 6.208 -9.891 1.00 86.06 132 GLN A CA 1
ATOM 1031 C C . GLN A 1 132 ? -1.285 5.343 -8.629 1.00 86.06 132 GLN A C 1
ATOM 1033 O O . GLN A 1 132 ? -2.339 4.823 -8.275 1.00 86.06 132 GLN A O 1
ATOM 1038 N N . MET A 1 133 ? -0.161 5.188 -7.928 1.00 84.31 133 MET A N 1
ATOM 1039 C CA . MET A 1 133 ? -0.145 4.469 -6.660 1.00 84.31 133 MET A CA 1
ATOM 1040 C C . MET A 1 133 ? -0.889 5.205 -5.549 1.00 84.31 133 MET A C 1
ATOM 1042 O O . MET A 1 133 ? -1.585 4.556 -4.775 1.00 84.31 133 MET A O 1
ATOM 1046 N N . GLU A 1 134 ? -0.782 6.533 -5.472 1.00 79.12 134 GLU A N 1
ATOM 1047 C CA . GLU A 1 134 ? -1.543 7.340 -4.507 1.00 79.12 134 GLU A CA 1
ATOM 1048 C C . GLU A 1 134 ? -3.060 7.140 -4.693 1.00 79.12 134 GLU A C 1
ATOM 1050 O O . GLU A 1 134 ? -3.779 6.896 -3.722 1.00 79.12 134 GLU A O 1
ATOM 1055 N N . GLU A 1 135 ? -3.539 7.127 -5.939 1.00 81.81 135 GLU A N 1
ATOM 1056 C CA . GLU A 1 135 ? -4.934 6.799 -6.265 1.00 81.81 135 GLU A CA 1
ATOM 1057 C C . GLU A 1 135 ? -5.270 5.344 -5.900 1.00 81.81 135 GLU A C 1
ATOM 1059 O O . GLU A 1 135 ? -6.295 5.058 -5.270 1.00 81.81 135 GLU A O 1
ATOM 1064 N N . LYS A 1 136 ? -4.370 4.411 -6.230 1.00 86.44 136 LYS A N 1
ATOM 1065 C CA . LYS A 1 136 ? -4.609 2.983 -6.020 1.00 86.44 136 LYS A CA 1
ATOM 1066 C C . LYS A 1 136 ? -4.647 2.574 -4.552 1.00 86.44 136 LYS A C 1
ATOM 1068 O O . LYS A 1 136 ? -5.384 1.650 -4.209 1.00 86.44 136 LYS A O 1
ATOM 1073 N N . VAL A 1 137 ? -3.909 3.260 -3.678 1.00 83.75 137 VAL A N 1
ATOM 1074 C CA . VAL A 1 137 ? -3.988 3.073 -2.219 1.00 83.75 137 VAL A CA 1
ATOM 1075 C C . VAL A 1 137 ? -5.419 3.260 -1.735 1.00 83.75 137 VAL A C 1
ATOM 1077 O O . VAL A 1 137 ? -5.940 2.386 -1.041 1.00 83.75 137 VAL A O 1
ATOM 1080 N N . THR A 1 138 ? -6.079 4.337 -2.157 1.00 81.69 138 THR A N 1
ATOM 1081 C CA . THR A 1 138 ? -7.471 4.610 -1.789 1.00 81.69 138 THR A CA 1
ATOM 1082 C C . THR A 1 138 ? -8.397 3.494 -2.262 1.00 81.69 138 THR A C 1
ATOM 1084 O O . THR A 1 138 ? -9.143 2.935 -1.458 1.00 81.69 138 THR A O 1
ATOM 1087 N N . GLU A 1 139 ? -8.315 3.113 -3.540 1.00 85.69 139 GLU A N 1
ATOM 1088 C CA . GLU A 1 139 ? -9.144 2.039 -4.099 1.00 85.69 139 GLU A CA 1
ATOM 1089 C C . GLU A 1 139 ? -8.954 0.711 -3.359 1.00 85.69 139 GLU A C 1
ATOM 1091 O O . GLU A 1 139 ? -9.934 0.109 -2.920 1.00 85.69 139 GLU A O 1
ATOM 1096 N N . CYS A 1 140 ? -7.702 0.278 -3.183 1.00 87.81 140 CYS A N 1
ATOM 1097 C CA . CYS A 1 140 ? -7.377 -0.973 -2.506 1.00 87.81 140 CYS A CA 1
ATOM 1098 C C . CYS A 1 140 ? -7.841 -0.966 -1.049 1.00 87.81 140 CYS A C 1
ATOM 1100 O O . CYS A 1 140 ? -8.298 -1.990 -0.548 1.00 87.81 140 CYS A O 1
ATOM 1102 N N . PHE A 1 141 ? -7.759 0.172 -0.357 1.00 87.25 141 PHE A N 1
ATOM 1103 C CA . PHE A 1 141 ? -8.225 0.265 1.023 1.00 87.25 141 PHE A CA 1
ATOM 1104 C C . PHE A 1 141 ? -9.738 0.072 1.095 1.00 87.25 141 PHE A C 1
ATOM 1106 O O . PHE A 1 141 ? -10.222 -0.751 1.874 1.00 87.25 141 PHE A O 1
ATOM 1113 N N . ILE A 1 142 ? -10.483 0.788 0.254 1.00 87.31 142 ILE A N 1
ATOM 1114 C CA . ILE A 1 142 ? -11.942 0.689 0.218 1.00 87.31 142 ILE A CA 1
ATOM 1115 C C . ILE A 1 142 ? -12.382 -0.723 -0.179 1.00 87.31 142 ILE A C 1
ATOM 1117 O O . ILE A 1 142 ? -13.183 -1.327 0.535 1.00 87.31 142 ILE A O 1
ATOM 1121 N N . SER A 1 143 ? -11.818 -1.295 -1.248 1.00 92.25 143 SER A N 1
ATOM 1122 C CA . SER A 1 143 ? -12.200 -2.634 -1.719 1.00 92.25 143 SER A CA 1
ATOM 1123 C C . SER A 1 143 ? -11.854 -3.755 -0.738 1.00 92.25 143 SER A C 1
ATOM 1125 O O . SER A 1 143 ? -12.504 -4.797 -0.752 1.00 92.25 143 SER A O 1
ATOM 1127 N N . SER A 1 144 ? -10.849 -3.549 0.116 1.00 92.69 144 SER A N 1
ATOM 1128 C CA . SER A 1 144 ? -10.429 -4.521 1.133 1.00 92.69 144 SER A CA 1
ATOM 1129 C C . SER A 1 144 ? -11.178 -4.380 2.464 1.00 92.69 144 SER A C 1
ATOM 1131 O O . SER A 1 144 ? -10.831 -5.054 3.432 1.00 92.69 144 SER A O 1
ATOM 1133 N N . GLY A 1 145 ? -12.202 -3.521 2.537 1.00 90.44 145 GLY A N 1
ATOM 1134 C CA . GLY A 1 145 ? -13.058 -3.390 3.721 1.00 90.44 145 GLY A CA 1
ATOM 1135 C C . GLY A 1 145 ? -12.547 -2.396 4.764 1.00 90.44 145 GLY A C 1
ATOM 1136 O O . GLY A 1 145 ? -12.844 -2.542 5.950 1.00 90.44 145 GLY A O 1
ATOM 1137 N N . PHE A 1 146 ? -11.785 -1.369 4.361 1.00 88.69 146 PHE A N 1
ATOM 1138 C CA . PHE A 1 146 ? -11.293 -0.348 5.296 1.00 88.69 146 PHE A CA 1
ATOM 1139 C C . PHE A 1 146 ? -12.417 0.289 6.126 1.00 88.69 146 PHE A C 1
ATOM 1141 O O . PHE A 1 146 ? -12.254 0.498 7.328 1.00 88.69 146 PHE A O 1
ATOM 1148 N N . CYS A 1 147 ? -13.568 0.569 5.507 1.00 87.38 147 CYS A N 1
ATOM 1149 C CA . CYS A 1 147 ? -14.694 1.201 6.194 1.00 87.38 147 CYS A CA 1
ATOM 1150 C C . CYS A 1 147 ? -15.271 0.336 7.321 1.00 87.38 147 CYS A C 1
ATOM 1152 O O . CYS A 1 147 ? -15.698 0.879 8.339 1.00 87.38 147 CYS A O 1
ATOM 1154 N N . ASP A 1 148 ? -15.214 -0.988 7.175 1.00 88.62 148 ASP A N 1
ATOM 1155 C CA . ASP A 1 148 ? -15.736 -1.933 8.163 1.00 88.62 148 ASP A CA 1
ATOM 1156 C C . ASP A 1 148 ? -14.794 -2.063 9.366 1.00 88.62 148 ASP A C 1
ATOM 1158 O O . ASP A 1 148 ? -15.231 -2.203 10.506 1.00 88.62 148 ASP A O 1
ATOM 1162 N N . ILE A 1 149 ? -13.482 -1.967 9.132 1.00 88.31 149 ILE A N 1
ATOM 1163 C CA . ILE A 1 149 ? -12.464 -2.182 10.169 1.00 88.31 149 ILE A CA 1
ATOM 1164 C C . ILE A 1 149 ? -12.032 -0.890 10.869 1.00 88.31 149 ILE A C 1
ATOM 1166 O O . ILE A 1 149 ? -11.439 -0.960 11.950 1.00 88.31 149 ILE A O 1
ATOM 1170 N N . LEU A 1 150 ? -12.312 0.283 10.285 1.00 85.19 150 LEU A N 1
ATOM 1171 C CA . LEU A 1 150 ? -11.760 1.581 10.695 1.00 85.19 150 LEU A CA 1
ATOM 1172 C C . LEU A 1 150 ? -11.924 1.858 12.194 1.00 85.19 150 LEU A C 1
ATOM 1174 O O . LEU A 1 150 ? -10.960 2.200 12.883 1.00 85.19 150 LEU A O 1
ATOM 1178 N N . MET A 1 151 ? -13.142 1.717 12.716 1.00 82.56 151 MET A N 1
ATOM 1179 C CA . MET A 1 151 ? -13.449 2.158 14.079 1.00 82.56 151 MET A CA 1
ATOM 1180 C C . MET A 1 151 ? -12.951 1.180 15.145 1.00 82.56 151 MET A C 1
ATOM 1182 O O . MET A 1 151 ? -12.446 1.601 16.197 1.00 82.56 151 MET A O 1
ATOM 1186 N N . GLU A 1 152 ? -13.031 -0.116 14.855 1.00 86.19 152 GLU A N 1
ATOM 1187 C CA . GLU A 1 152 ? -12.574 -1.191 15.737 1.00 86.19 152 GLU A CA 1
ATOM 1188 C C . GLU A 1 152 ? -11.044 -1.274 15.784 1.00 86.19 152 GLU A C 1
ATOM 1190 O O . GLU A 1 152 ? -10.465 -1.473 16.851 1.00 86.19 152 GLU A O 1
ATOM 1195 N N . ASN A 1 153 ? -10.373 -1.001 14.661 1.00 85.56 153 ASN A N 1
ATOM 1196 C CA . ASN A 1 153 ? -8.920 -1.128 14.519 1.00 85.56 153 ASN A CA 1
ATOM 1197 C C . ASN A 1 153 ? -8.180 0.218 14.607 1.00 85.56 153 ASN A C 1
ATOM 1199 O O . ASN A 1 153 ? -6.973 0.284 14.380 1.00 85.56 153 ASN A O 1
ATOM 1203 N N . ARG A 1 154 ? -8.863 1.311 14.979 1.00 82.56 154 ARG A N 1
ATOM 1204 C CA . ARG A 1 154 ? -8.298 2.677 15.004 1.00 82.56 154 ARG A CA 1
ATOM 1205 C C . ARG A 1 154 ? -6.966 2.794 15.754 1.00 82.56 154 ARG A C 1
ATOM 1207 O O . ARG A 1 154 ? -6.079 3.517 15.317 1.00 82.56 154 ARG A O 1
ATOM 1214 N N . ASN A 1 155 ? -6.814 2.092 16.880 1.00 83.31 155 ASN A N 1
ATOM 1215 C CA . ASN A 1 155 ? -5.598 2.162 17.694 1.00 83.31 155 ASN A CA 1
ATOM 1216 C C . ASN A 1 155 ? -4.428 1.462 16.988 1.00 83.31 155 ASN A C 1
ATOM 1218 O O . ASN A 1 155 ? -3.321 2.001 16.969 1.00 83.31 155 ASN A O 1
ATOM 1222 N N . ALA A 1 156 ? -4.696 0.308 16.370 1.00 85.75 156 ALA A N 1
ATOM 1223 C CA . ALA A 1 156 ? -3.736 -0.423 15.553 1.00 85.75 156 ALA A CA 1
ATOM 1224 C C . ALA A 1 156 ? -3.290 0.434 14.358 1.00 85.75 156 ALA A C 1
ATOM 1226 O O . ALA A 1 156 ? -2.100 0.717 14.214 1.00 85.75 156 ALA A O 1
ATOM 1227 N N . LEU A 1 157 ? -4.243 0.994 13.602 1.00 80.50 157 LEU A N 1
ATOM 1228 C CA . LEU A 1 157 ? -3.984 1.935 12.504 1.00 80.50 157 LEU A CA 1
ATOM 1229 C C . LEU A 1 157 ? -3.128 3.133 12.958 1.00 80.50 157 LEU A C 1
ATOM 1231 O O . LEU A 1 157 ? -2.155 3.509 12.304 1.00 80.50 157 LEU A O 1
ATOM 1235 N N . TRP A 1 158 ? -3.428 3.720 14.118 1.00 77.81 158 TRP A N 1
ATOM 1236 C CA . TRP A 1 158 ? -2.669 4.852 14.661 1.00 77.81 158 TRP A CA 1
ATOM 1237 C C . TRP A 1 158 ? -1.235 4.503 15.066 1.00 77.81 158 TRP A C 1
ATOM 1239 O O . TRP A 1 158 ? -0.339 5.347 14.936 1.00 77.81 158 TRP A O 1
ATOM 1249 N N . SER A 1 159 ? -1.009 3.280 15.545 1.00 79.19 159 SER A N 1
ATOM 1250 C CA . SER A 1 159 ? 0.323 2.792 15.916 1.00 79.19 159 SER A CA 1
ATOM 1251 C C . SER A 1 159 ? 1.231 2.614 14.692 1.00 79.19 159 SER A C 1
ATOM 1253 O O . SER A 1 159 ? 2.435 2.900 14.753 1.00 79.19 159 SER A O 1
ATOM 1255 N N . VAL A 1 160 ? 0.641 2.246 13.550 1.00 75.12 160 VAL A N 1
ATOM 1256 C CA . VAL A 1 160 ? 1.342 2.144 12.271 1.00 75.12 160 VAL A CA 1
ATOM 1257 C C . VAL A 1 160 ? 1.697 3.538 11.752 1.00 75.12 160 VAL A C 1
ATOM 1259 O O . VAL A 1 160 ? 2.875 3.824 11.524 1.00 75.12 160 VAL A O 1
ATOM 1262 N N . TYR A 1 161 ? 0.729 4.452 11.662 1.00 67.69 161 TYR A N 1
ATOM 1263 C CA . TYR A 1 161 ? 0.913 5.690 10.894 1.00 67.69 161 TYR A CA 1
ATOM 1264 C C . TYR A 1 161 ? 1.488 6.902 11.649 1.00 67.69 161 TYR A C 1
ATOM 1266 O O . TYR A 1 161 ? 1.675 7.955 11.046 1.00 67.69 161 TYR A O 1
ATOM 1274 N N . ASN A 1 162 ? 1.833 6.797 12.939 1.00 68.38 162 ASN A N 1
ATOM 1275 C CA . ASN A 1 162 ? 2.336 7.922 13.751 1.00 68.38 162 ASN A CA 1
ATOM 1276 C C . ASN A 1 162 ? 1.492 9.199 13.556 1.00 68.38 162 ASN A C 1
ATOM 1278 O O . ASN A 1 162 ? 1.900 10.164 12.909 1.00 68.38 162 ASN A O 1
ATOM 1282 N N . VAL A 1 163 ? 0.307 9.210 14.161 1.00 61.84 163 VAL A N 1
ATOM 1283 C CA . VAL A 1 163 ? -0.731 10.248 14.003 1.00 61.84 163 VAL A CA 1
ATOM 1284 C C . VAL A 1 163 ? -0.212 11.684 14.161 1.00 61.84 163 VAL A C 1
ATOM 1286 O O . VAL A 1 163 ? -0.682 12.593 13.484 1.00 61.84 163 VAL A O 1
ATOM 1289 N N . LYS A 1 164 ? 0.808 11.915 14.999 1.00 60.16 164 LYS A N 1
ATOM 1290 C CA . LYS A 1 164 ? 1.419 13.247 15.157 1.00 60.16 164 LYS A CA 1
ATOM 1291 C C . LYS A 1 164 ? 2.108 13.742 13.881 1.00 60.16 164 LYS A C 1
ATOM 1293 O O . LYS A 1 164 ? 2.185 14.950 13.686 1.00 60.16 164 LYS A O 1
ATOM 1298 N N . LYS A 1 165 ? 2.634 12.841 13.045 1.00 61.75 165 LYS A N 1
ATOM 1299 C CA . LYS A 1 165 ? 3.185 13.164 11.722 1.00 61.75 165 LYS A CA 1
ATOM 1300 C C . LYS A 1 165 ? 2.078 13.372 10.692 1.00 61.75 165 LYS A C 1
ATOM 1302 O O . LYS A 1 165 ? 2.175 14.327 9.931 1.00 61.75 165 LYS A O 1
ATOM 1307 N N . ILE A 1 166 ? 1.024 12.550 10.722 1.00 61.12 166 ILE A N 1
ATOM 1308 C CA . ILE A 1 166 ? -0.146 12.692 9.837 1.00 61.12 166 ILE A CA 1
ATOM 1309 C C . ILE A 1 166 ? -0.772 14.076 9.999 1.00 61.12 166 ILE A C 1
ATOM 1311 O O . ILE A 1 166 ? -0.871 14.822 9.037 1.00 61.12 166 ILE A O 1
ATOM 1315 N N . LEU A 1 167 ? -1.102 14.467 11.233 1.00 60.94 167 LEU A N 1
ATOM 1316 C CA . LEU A 1 167 ? -1.771 15.743 11.520 1.00 60.94 167 LEU A CA 1
ATOM 1317 C C . LEU A 1 167 ? -0.921 16.980 11.197 1.00 60.94 167 LEU A C 1
ATOM 1319 O O . LEU A 1 167 ? -1.445 18.086 11.138 1.00 60.94 167 LEU A O 1
ATOM 1323 N N . LYS A 1 168 ? 0.391 16.807 11.016 1.00 67.69 168 LYS A N 1
ATOM 1324 C CA . LYS A 1 168 ? 1.316 17.876 10.621 1.00 67.69 168 LYS A CA 1
ATOM 1325 C C . LYS A 1 168 ? 1.557 17.926 9.113 1.00 67.69 168 LYS A C 1
ATOM 1327 O O . LYS A 1 168 ? 2.224 18.850 8.658 1.00 67.69 168 LYS A O 1
ATOM 1332 N N . ASN A 1 169 ? 1.056 16.950 8.353 1.00 56.38 169 ASN A N 1
ATOM 1333 C CA . ASN A 1 169 ? 1.243 16.865 6.914 1.00 56.38 169 ASN A CA 1
ATOM 1334 C C . ASN A 1 169 ? -0.108 17.028 6.190 1.00 56.38 169 ASN A C 1
ATOM 1336 O O . ASN A 1 169 ? -0.891 16.077 6.151 1.00 56.38 169 ASN A O 1
ATOM 1340 N N . PRO A 1 170 ? -0.383 18.195 5.582 1.00 56.81 170 PRO A N 1
ATOM 1341 C CA . PRO A 1 170 ? -1.669 18.467 4.943 1.00 56.81 170 PRO A CA 1
ATOM 1342 C C . PRO A 1 170 ? -1.987 17.514 3.781 1.00 56.81 170 PRO A C 1
ATOM 1344 O O . PRO A 1 170 ? -3.162 17.263 3.533 1.00 56.81 170 PRO A O 1
ATOM 1347 N N . LYS A 1 171 ? -0.972 16.934 3.117 1.00 55.00 171 LYS A N 1
ATOM 1348 C CA . LYS A 1 171 ? -1.172 15.922 2.068 1.00 55.00 171 LYS A CA 1
ATOM 1349 C C . LYS A 1 171 ? -1.821 14.655 2.629 1.00 55.00 171 LYS A C 1
ATOM 1351 O O . LYS A 1 171 ? -2.870 14.240 2.155 1.00 55.00 171 LYS A O 1
ATOM 1356 N N . ILE A 1 172 ? -1.240 14.109 3.697 1.00 57.25 172 ILE A N 1
ATOM 1357 C CA . ILE A 1 172 ? -1.741 12.883 4.336 1.00 57.25 172 ILE A CA 1
ATOM 1358 C C . ILE A 1 172 ? -3.115 13.142 4.972 1.00 57.25 172 ILE A C 1
ATOM 1360 O O . ILE A 1 172 ? -3.983 12.277 4.971 1.00 57.25 172 ILE A O 1
ATOM 1364 N N . VAL A 1 173 ? -3.356 14.357 5.482 1.00 59.38 173 VAL A N 1
ATOM 1365 C CA . VAL A 1 173 ? -4.697 14.757 5.941 1.00 59.38 173 VAL A CA 1
ATOM 1366 C C . VAL A 1 173 ? -5.704 14.739 4.784 1.00 59.38 173 VAL A C 1
ATOM 1368 O O . VAL A 1 173 ? -6.814 14.254 4.980 1.00 59.38 173 VAL A O 1
ATOM 1371 N N . GLY A 1 174 ? -5.323 15.211 3.592 1.00 57.97 174 GLY A N 1
ATOM 1372 C CA . GLY A 1 174 ? -6.122 15.127 2.362 1.00 57.97 174 GLY A CA 1
ATOM 1373 C C . GLY A 1 174 ? -6.560 13.705 2.017 1.00 57.97 174 GLY A C 1
ATOM 1374 O O . GLY A 1 174 ? -7.753 13.440 1.896 1.00 57.97 174 GLY A O 1
ATOM 1375 N N . GLU A 1 175 ? -5.603 12.784 1.952 1.00 60.56 175 GLU A N 1
ATOM 1376 C CA . GLU A 1 175 ? -5.840 11.365 1.647 1.00 60.56 175 GLU A CA 1
ATOM 1377 C C . GLU A 1 175 ? -6.753 10.706 2.695 1.00 60.56 175 GLU A C 1
ATOM 1379 O O . GLU A 1 175 ? -7.735 10.040 2.367 1.00 60.56 175 GLU A O 1
ATOM 1384 N N . VAL A 1 176 ? -6.500 10.969 3.983 1.00 65.25 176 VAL A N 1
ATOM 1385 C CA . VAL A 1 176 ? -7.358 10.479 5.073 1.00 65.25 176 VAL A CA 1
ATOM 1386 C C . VAL A 1 176 ? -8.782 11.033 4.955 1.00 65.25 176 VAL A C 1
ATOM 1388 O O . VAL A 1 176 ? -9.737 10.307 5.236 1.00 65.25 176 VAL A O 1
ATOM 1391 N N . MET A 1 177 ? -8.957 12.292 4.538 1.00 60.72 177 MET A N 1
ATOM 1392 C CA . MET A 1 177 ? -10.284 12.884 4.318 1.00 60.72 177 MET A CA 1
ATOM 1393 C C . MET A 1 177 ? -11.029 12.204 3.170 1.00 60.72 177 MET A C 1
ATOM 1395 O O . MET A 1 177 ? -12.228 11.956 3.287 1.00 60.72 177 MET A O 1
ATOM 1399 N N . GLU A 1 178 ? -10.342 11.906 2.074 1.00 66.81 178 GLU A N 1
ATOM 1400 C CA . GLU A 1 178 ? -10.941 11.253 0.912 1.00 66.81 178 GLU A CA 1
ATOM 1401 C C . GLU A 1 178 ? -11.415 9.835 1.237 1.00 66.81 178 GLU A C 1
ATOM 1403 O O . GLU A 1 178 ? -12.570 9.487 0.979 1.00 66.81 178 GLU A O 1
ATOM 1408 N N . ILE A 1 179 ? -10.589 9.061 1.939 1.00 66.12 179 ILE A N 1
ATOM 1409 C CA . ILE A 1 179 ? -10.982 7.741 2.441 1.00 66.12 179 ILE A CA 1
ATOM 1410 C C . ILE A 1 179 ? -12.148 7.869 3.441 1.00 66.12 179 ILE A C 1
ATOM 1412 O O . ILE A 1 179 ? -13.115 7.113 3.374 1.00 66.12 179 ILE A O 1
ATOM 1416 N N . SER A 1 180 ? -12.118 8.867 4.332 1.00 67.25 180 SER A N 1
ATOM 1417 C CA . SER A 1 180 ? -13.178 9.073 5.334 1.00 67.25 180 SER A CA 1
ATOM 1418 C C . SER A 1 180 ? -14.539 9.414 4.714 1.00 67.25 180 SER A C 1
ATOM 1420 O O . SER A 1 180 ? -15.563 8.991 5.248 1.00 67.25 180 SER A O 1
ATOM 1422 N N . LYS A 1 181 ? -14.582 10.139 3.585 1.00 73.19 181 LYS A N 1
ATOM 1423 C CA . LYS A 1 181 ? -15.837 10.413 2.855 1.00 73.19 181 LYS A CA 1
ATOM 1424 C C . LYS A 1 181 ? -16.493 9.122 2.371 1.00 73.19 181 LYS A C 1
ATOM 1426 O O . LYS A 1 181 ? -17.704 8.960 2.525 1.00 73.19 181 LYS A O 1
ATOM 1431 N N . ASN A 1 182 ? -15.681 8.202 1.857 1.00 77.12 182 ASN A N 1
ATOM 1432 C CA . ASN A 1 182 ? -16.133 6.895 1.386 1.00 77.12 182 ASN A CA 1
ATOM 1433 C C . ASN A 1 182 ? -16.635 5.987 2.522 1.00 77.12 182 ASN A C 1
ATOM 1435 O O . ASN A 1 182 ? -17.422 5.086 2.265 1.00 77.12 182 ASN A O 1
ATOM 1439 N N . CYS A 1 183 ? -16.252 6.261 3.772 1.00 80.75 183 CYS A N 1
ATOM 1440 C CA . CYS A 1 183 ? -16.688 5.505 4.950 1.00 80.75 183 CYS A CA 1
ATOM 1441 C C . CYS A 1 183 ? -17.708 6.252 5.830 1.00 80.75 183 CYS A C 1
ATOM 1443 O O . CYS A 1 183 ? -17.902 5.903 6.997 1.00 80.75 183 CYS A O 1
ATOM 1445 N N . SER A 1 184 ? -18.324 7.322 5.318 1.00 77.88 184 SER A N 1
ATOM 1446 C CA . SER A 1 184 ? -19.173 8.224 6.112 1.00 77.88 184 SER A CA 1
ATOM 1447 C C . SER A 1 184 ? -20.373 7.523 6.764 1.00 77.88 184 SER A C 1
ATOM 1449 O O . SER A 1 184 ? -20.697 7.811 7.919 1.00 77.88 184 SER A O 1
ATOM 1451 N N . GLU A 1 185 ? -20.982 6.555 6.080 1.00 77.38 185 GLU A N 1
ATOM 1452 C CA . GLU A 1 185 ? -22.091 5.757 6.608 1.00 77.38 185 GLU A CA 1
ATOM 1453 C C . GLU A 1 185 ? -21.651 4.893 7.801 1.00 77.38 185 GLU A C 1
ATOM 1455 O O . GLU A 1 185 ? -22.272 4.943 8.867 1.00 77.38 185 GLU A O 1
ATOM 1460 N N . GLN A 1 186 ? -20.535 4.172 7.675 1.00 75.88 186 GLN A N 1
ATOM 1461 C CA . GLN A 1 186 ? -19.988 3.309 8.727 1.00 75.88 186 GLN A CA 1
ATOM 1462 C C . GLN A 1 186 ? -19.526 4.134 9.934 1.00 75.88 186 GLN A C 1
ATOM 1464 O O . GLN A 1 186 ? -19.804 3.782 11.083 1.00 75.88 186 GLN A O 1
ATOM 1469 N N . ILE A 1 187 ? -18.888 5.282 9.682 1.00 73.62 187 ILE A N 1
ATOM 1470 C CA . ILE A 1 187 ? -18.481 6.231 10.726 1.00 73.62 187 ILE A CA 1
ATOM 1471 C C . ILE A 1 187 ? -19.708 6.737 11.494 1.00 73.62 187 ILE A C 1
ATOM 1473 O O . ILE A 1 187 ? -19.696 6.756 12.729 1.00 73.62 187 ILE A O 1
ATOM 1477 N N . SER A 1 188 ? -20.775 7.121 10.784 1.00 71.81 188 SER A N 1
ATOM 1478 C CA . SER A 1 188 ? -22.012 7.598 11.409 1.00 71.81 188 SER A CA 1
ATOM 1479 C C . SER A 1 188 ? -22.688 6.502 12.238 1.00 71.81 188 SER A C 1
ATOM 1481 O O . SER A 1 188 ? -23.035 6.731 13.397 1.00 71.81 188 SER A O 1
ATOM 1483 N N . THR A 1 189 ? -22.771 5.282 11.703 1.00 75.38 189 THR A N 1
ATOM 1484 C CA . THR A 1 189 ? -23.370 4.122 12.372 1.00 75.38 189 THR A CA 1
ATOM 1485 C C . THR A 1 189 ? -22.637 3.785 13.666 1.00 75.38 189 THR A C 1
ATOM 1487 O O . THR A 1 189 ? -23.276 3.605 14.702 1.00 75.38 189 THR A O 1
ATOM 1490 N N . TRP A 1 190 ? -21.300 3.776 13.658 1.00 69.88 190 TRP A N 1
ATOM 1491 C CA . TRP A 1 190 ? -20.516 3.571 14.877 1.00 69.88 190 TRP A CA 1
ATOM 1492 C C . TRP A 1 190 ? -20.750 4.685 15.907 1.00 69.88 190 TRP A C 1
ATOM 1494 O O . TRP A 1 190 ? -20.953 4.404 17.091 1.00 69.88 190 TRP A O 1
ATOM 1504 N N . ALA A 1 191 ? -20.763 5.949 15.464 1.00 66.19 191 ALA A N 1
ATOM 1505 C CA . ALA A 1 191 ? -20.945 7.099 16.348 1.00 66.19 191 ALA A CA 1
ATOM 1506 C C . ALA A 1 191 ? -22.316 7.082 17.042 1.00 66.19 191 ALA A C 1
ATOM 1508 O O . ALA A 1 191 ? -22.402 7.321 18.248 1.00 66.19 191 ALA A O 1
ATOM 1509 N N . PHE A 1 192 ? -23.381 6.750 16.309 1.00 66.88 192 PHE A N 1
ATOM 1510 C CA . PHE A 1 192 ? -24.731 6.661 16.865 1.00 66.88 192 PHE A CA 1
ATOM 1511 C C . PHE A 1 192 ? -24.973 5.360 17.641 1.00 66.88 192 PHE A C 1
ATOM 1513 O O . PHE A 1 192 ? -25.623 5.395 18.685 1.00 66.88 192 PHE A O 1
ATOM 1520 N N . GLY A 1 193 ? -24.393 4.236 17.213 1.00 59.53 193 GLY A N 1
ATOM 1521 C CA . GLY A 1 193 ? -24.437 2.972 17.952 1.00 59.53 193 GLY A CA 1
ATOM 1522 C C . GLY A 1 193 ? -23.835 3.112 19.353 1.00 59.53 193 GLY A C 1
ATOM 1523 O O . GLY A 1 193 ? -24.477 2.765 20.344 1.00 59.53 193 GLY A O 1
ATOM 1524 N N . HIS A 1 194 ? -22.670 3.759 19.466 1.00 55.53 194 HIS A N 1
ATOM 1525 C CA . HIS A 1 194 ? -22.059 4.068 20.763 1.00 55.53 194 HIS A CA 1
ATOM 1526 C C . HIS A 1 194 ? -22.887 5.052 21.607 1.00 55.53 194 HIS A C 1
ATOM 1528 O O . HIS A 1 194 ? -22.911 4.927 22.832 1.00 55.53 194 HIS A O 1
ATOM 1534 N N . GLN A 1 195 ? -23.613 5.994 20.992 1.00 49.44 195 GLN A N 1
ATOM 1535 C CA . GLN A 1 195 ? -24.535 6.870 21.725 1.00 49.44 195 GLN A CA 1
ATOM 1536 C C . GLN A 1 195 ? -25.654 6.053 22.398 1.00 49.44 195 GLN A C 1
ATOM 1538 O O . GLN A 1 195 ? -25.981 6.307 23.559 1.00 49.44 195 GLN A O 1
ATOM 1543 N N . THR A 1 196 ? -26.196 5.038 21.711 1.00 51.47 196 THR A N 1
ATOM 1544 C CA . THR A 1 196 ? -27.255 4.180 22.270 1.00 51.47 196 THR A CA 1
ATOM 1545 C C . THR A 1 196 ? -26.767 3.298 23.423 1.00 51.47 196 THR A C 1
ATOM 1547 O O . THR A 1 196 ? -27.458 3.200 24.441 1.00 51.47 196 THR A O 1
ATOM 1550 N N . ASP A 1 197 ? -25.555 2.742 23.342 1.00 54.31 197 ASP A N 1
ATOM 1551 C CA . ASP A 1 197 ? -24.979 1.922 24.418 1.00 54.31 197 ASP A CA 1
ATOM 1552 C C . ASP A 1 197 ? -24.602 2.743 25.656 1.00 54.31 197 ASP A C 1
ATOM 1554 O O . ASP A 1 197 ? -24.846 2.307 26.786 1.00 54.31 197 ASP A O 1
ATOM 1558 N N . ILE A 1 198 ? -24.100 3.970 25.475 1.00 57.12 198 ILE A N 1
ATOM 1559 C CA . ILE A 1 198 ? -23.854 4.901 26.587 1.00 57.12 198 ILE A CA 1
ATOM 1560 C C . ILE A 1 198 ? -25.171 5.254 27.282 1.00 57.12 198 ILE A C 1
ATOM 1562 O O . ILE A 1 198 ? -25.245 5.203 28.510 1.00 57.12 198 ILE A O 1
ATOM 1566 N N . THR A 1 199 ? -26.235 5.556 26.528 1.00 55.41 199 THR A N 1
ATOM 1567 C CA . THR A 1 199 ? -27.537 5.872 27.137 1.00 55.41 199 THR A CA 1
ATOM 1568 C C . THR A 1 199 ? -28.147 4.683 27.874 1.00 55.41 199 THR A C 1
ATOM 1570 O O . THR A 1 199 ? -28.594 4.858 29.003 1.00 55.41 199 THR A O 1
ATOM 1573 N N . LYS A 1 200 ? -28.088 3.463 27.323 1.00 57.16 200 LYS A N 1
ATOM 1574 C CA . LYS A 1 200 ? -28.551 2.249 28.020 1.00 57.16 200 LYS A CA 1
ATOM 1575 C C . LYS A 1 200 ? -27.761 1.987 29.301 1.00 57.16 200 LYS A C 1
ATOM 1577 O O . LYS A 1 200 ? -28.349 1.680 30.336 1.00 57.16 200 LYS A O 1
ATOM 1582 N N . THR A 1 201 ? -26.441 2.154 29.251 1.00 53.31 201 THR A N 1
ATOM 1583 C CA . THR A 1 201 ? -25.568 1.992 30.420 1.00 53.31 201 THR A CA 1
ATOM 1584 C C . THR A 1 201 ? -25.892 3.034 31.492 1.00 53.31 201 THR A C 1
ATOM 1586 O O . THR A 1 201 ? -26.033 2.685 32.662 1.00 53.31 201 THR A O 1
ATOM 1589 N N . GLN A 1 202 ? -26.117 4.292 31.103 1.00 53.50 202 GLN A N 1
ATOM 1590 C CA . GLN A 1 202 ? -26.504 5.356 32.029 1.00 53.50 202 GLN A CA 1
ATOM 1591 C C . GLN A 1 202 ? -27.893 5.116 32.644 1.00 53.50 202 GLN A C 1
ATOM 1593 O O . GLN A 1 202 ? -28.072 5.312 33.846 1.00 53.50 202 GLN A O 1
ATOM 1598 N N . THR A 1 203 ? -28.868 4.642 31.862 1.00 56.75 203 THR A N 1
ATOM 1599 C CA . THR A 1 203 ? -30.204 4.283 32.362 1.00 56.75 203 THR A CA 1
ATOM 1600 C C . THR A 1 203 ? -30.143 3.115 33.348 1.00 56.75 203 THR A C 1
ATOM 1602 O O . THR A 1 203 ? -30.790 3.169 34.394 1.00 56.75 203 THR A O 1
ATOM 1605 N N . ASN A 1 204 ? -29.316 2.100 33.080 1.00 57.66 204 ASN A N 1
ATOM 1606 C CA . ASN A 1 204 ? -29.120 0.963 33.983 1.00 57.66 204 ASN A CA 1
ATOM 1607 C C . ASN A 1 204 ? -28.429 1.368 35.295 1.00 57.66 204 ASN A C 1
ATOM 1609 O O . ASN A 1 204 ? -28.848 0.927 36.365 1.00 57.66 204 ASN A O 1
ATOM 1613 N N . ILE A 1 205 ? -27.426 2.251 35.235 1.00 61.66 205 ILE A N 1
ATOM 1614 C CA . ILE A 1 205 ? -26.765 2.802 36.429 1.00 61.66 205 ILE A CA 1
ATOM 1615 C C . ILE A 1 205 ? -27.759 3.616 37.264 1.00 61.66 205 ILE A C 1
ATOM 1617 O O . ILE A 1 205 ? -27.851 3.408 38.471 1.00 61.66 205 ILE A O 1
ATOM 1621 N N . ASN A 1 206 ? -28.545 4.495 36.636 1.00 62.72 206 ASN A N 1
ATOM 1622 C CA . ASN A 1 206 ? -29.530 5.319 37.339 1.00 62.72 206 ASN A CA 1
ATOM 1623 C C . ASN A 1 206 ? -30.635 4.460 37.983 1.00 62.72 206 ASN A C 1
ATOM 1625 O O . ASN A 1 206 ? -31.002 4.699 39.130 1.00 62.72 206 ASN A O 1
ATOM 1629 N N . SER A 1 207 ? -31.106 3.419 37.287 1.00 62.50 207 SER A N 1
ATOM 1630 C CA . SER A 1 207 ? -32.049 2.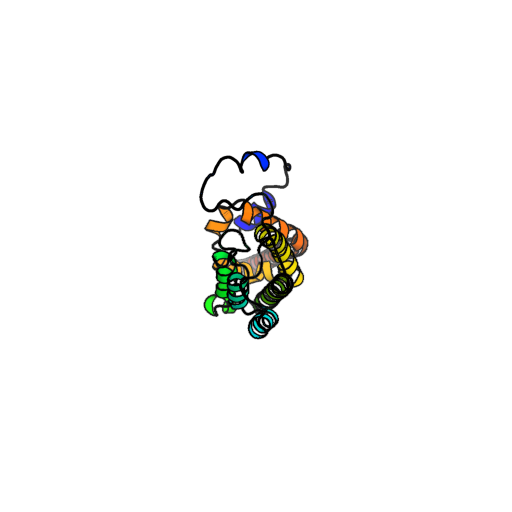431 37.831 1.00 62.50 207 SER A CA 1
ATOM 1631 C C . SER A 1 207 ? -31.476 1.704 39.054 1.00 62.50 207 SER A C 1
ATOM 1633 O O . SER A 1 207 ? -32.142 1.603 40.085 1.00 62.50 207 SER A O 1
ATOM 1635 N N . GLY A 1 208 ? -30.228 1.227 38.974 1.00 62.03 208 GLY A N 1
ATOM 1636 C CA . GLY A 1 208 ? -29.551 0.569 40.095 1.00 62.03 208 GLY A CA 1
ATOM 1637 C C . GLY A 1 208 ? -29.340 1.501 41.292 1.00 62.03 208 GLY A C 1
ATOM 1638 O O . GLY A 1 208 ? -29.558 1.104 42.437 1.00 62.03 208 GLY A O 1
ATOM 1639 N N . LEU A 1 209 ? -28.999 2.768 41.038 1.00 56.66 209 LEU A N 1
ATOM 1640 C CA . LEU A 1 209 ? -28.820 3.776 42.082 1.00 56.66 209 LEU A CA 1
ATOM 1641 C C . LEU A 1 209 ? -30.143 4.104 42.794 1.00 56.66 209 LEU A C 1
ATOM 1643 O O . LEU A 1 209 ? -30.172 4.191 44.020 1.00 56.66 209 LEU A O 1
ATOM 1647 N N . SER A 1 210 ? -31.257 4.217 42.061 1.00 59.62 210 SER A N 1
ATOM 1648 C CA . SER A 1 210 ? -32.588 4.427 42.652 1.00 59.62 210 SER A CA 1
ATOM 1649 C C . SER A 1 210 ? -33.054 3.241 43.503 1.00 59.62 210 SER A C 1
ATOM 1651 O O . SER A 1 210 ? -33.673 3.444 44.548 1.00 59.62 210 SER A O 1
ATOM 1653 N N . GLN A 1 211 ? -32.736 2.006 43.106 1.00 65.00 211 GLN A N 1
ATOM 1654 C CA . GLN A 1 211 ? -33.042 0.816 43.909 1.00 65.00 211 GLN A CA 1
ATOM 1655 C C . GLN A 1 211 ? -32.232 0.777 45.212 1.00 65.00 211 GLN A C 1
ATOM 1657 O O . GLN A 1 211 ? -32.788 0.467 46.265 1.00 65.00 211 GLN A O 1
ATOM 1662 N N . LEU A 1 212 ? -30.952 1.164 45.168 1.00 53.59 212 LEU A N 1
ATOM 1663 C CA . LEU A 1 212 ? -30.104 1.265 46.359 1.00 53.59 212 LEU A CA 1
ATOM 1664 C C . LEU A 1 212 ? -30.583 2.374 47.306 1.00 53.59 212 LEU A C 1
ATOM 1666 O O . LEU A 1 212 ? -30.726 2.131 48.501 1.00 53.59 212 LEU A O 1
ATOM 1670 N N . ILE A 1 213 ? -30.920 3.562 46.796 1.00 63.25 213 ILE A N 1
ATOM 1671 C CA . ILE A 1 213 ? -31.451 4.667 47.617 1.00 63.25 213 ILE A CA 1
ATOM 1672 C C . ILE A 1 213 ? -32.758 4.258 48.318 1.00 63.25 213 ILE A C 1
ATOM 1674 O O . ILE A 1 213 ? -32.927 4.529 49.505 1.00 63.25 213 ILE A O 1
ATOM 1678 N N . ASN A 1 214 ? -33.648 3.529 47.639 1.00 60.16 214 ASN A N 1
ATOM 1679 C CA . ASN A 1 214 ? -34.888 3.025 48.241 1.00 60.16 214 ASN A CA 1
ATOM 1680 C C . ASN A 1 214 ? -34.660 1.902 49.270 1.00 60.16 214 ASN A C 1
ATOM 1682 O O . ASN A 1 214 ? -35.464 1.747 50.191 1.00 60.16 214 ASN A O 1
ATOM 1686 N N . ALA A 1 215 ? -33.579 1.129 49.134 1.00 57.03 215 ALA A N 1
ATOM 1687 C CA . ALA A 1 215 ? -33.189 0.101 50.098 1.00 57.03 215 ALA A CA 1
ATOM 1688 C C . ALA A 1 215 ? -32.523 0.692 51.355 1.00 57.03 215 ALA A C 1
ATOM 1690 O O . ALA A 1 215 ? -32.710 0.160 52.447 1.00 57.03 215 ALA A O 1
ATOM 1691 N N . PHE A 1 216 ? -31.790 1.804 51.223 1.00 54.25 216 PHE A N 1
ATOM 1692 C CA . PHE A 1 216 ? -31.095 2.468 52.335 1.00 54.25 216 PHE A CA 1
ATOM 1693 C C . PHE A 1 216 ? -31.891 3.612 52.991 1.00 54.25 216 PHE A C 1
ATOM 1695 O O . PHE A 1 216 ? -31.587 3.979 54.121 1.00 54.25 216 PHE A O 1
ATOM 1702 N N . GLY A 1 217 ? -32.923 4.146 52.328 1.00 50.16 217 GLY A N 1
ATOM 1703 C CA . GLY A 1 217 ? -33.816 5.188 52.859 1.00 50.16 217 GLY A CA 1
ATOM 1704 C C . GLY A 1 217 ? -34.985 4.675 53.712 1.00 50.16 217 GLY A C 1
ATOM 1705 O O . GLY A 1 217 ? -35.755 5.476 54.231 1.00 50.16 217 GLY A O 1
ATOM 1706 N N . LYS A 1 218 ? -35.134 3.352 53.865 1.00 51.19 218 LYS A N 1
ATOM 1707 C CA . LYS A 1 218 ? -36.056 2.723 54.825 1.00 51.19 218 LYS A CA 1
ATOM 1708 C C . LYS A 1 218 ? -35.284 2.278 56.072 1.00 51.19 218 LYS A C 1
ATOM 1710 O O . LYS A 1 218 ? -35.032 1.089 56.255 1.00 51.19 218 LYS A O 1
ATOM 1715 N N . LYS A 1 219 ? -34.896 3.230 56.915 1.00 44.81 219 LYS A N 1
ATOM 1716 C CA . LYS A 1 219 ? -34.519 2.994 58.313 1.00 44.81 219 LYS A CA 1
ATOM 1717 C C . LYS A 1 219 ? -35.062 4.114 59.179 1.00 44.81 219 LYS A C 1
ATOM 1719 O O . LYS A 1 219 ? -34.987 5.272 58.720 1.00 44.81 219 LYS A O 1
#